Protein AF-A0A968IKI2-F1 (afdb_monomer_lite)

Secondary structure (DSSP, 8-state):
-------SSHHHHHHT-PPPPP-GGG--TTS-HHHHHHHHHHHHTT--HHHHHHHHHHHTT--TTSTTHHHHHHHHHHHHHHHHHHHHHHHHTT-HHHHHHHHTTS-TTSTTHHHHHHHHHHHHHHHHHHHHHHHHHHHHHHHT-HHHHHHHHHHHHT-S-THHHHHHHHHHHHHHHHHHHHHS-----TTTTSS-----

Structure (mmCIF, N/CA/C/O backbone):
data_AF-A0A968IKI2-F1
#
_entry.id   AF-A0A968IKI2-F1
#
loop_
_atom_site.group_PDB
_atom_site.id
_atom_site.type_symbol
_atom_site.label_atom_id
_atom_site.label_alt_id
_atom_site.label_comp_id
_atom_site.label_asym_id
_atom_site.label_entity_id
_atom_site.label_seq_id
_atom_site.pdbx_PDB_ins_code
_atom_site.Cartn_x
_atom_site.Cartn_y
_atom_site.Cartn_z
_atom_site.occupancy
_atom_site.B_iso_or_equiv
_atom_site.auth_seq_id
_atom_site.auth_comp_id
_atom_site.auth_asym_id
_atom_site.auth_atom_id
_atom_site.pdbx_PDB_model_num
ATOM 1 N N . MET A 1 1 ? 36.225 15.718 -71.820 1.00 46.91 1 MET A N 1
ATOM 2 C CA . MET A 1 1 ? 36.381 15.119 -70.478 1.00 46.91 1 MET A CA 1
ATOM 3 C C . MET A 1 1 ? 35.570 15.940 -69.490 1.00 46.91 1 MET A C 1
ATOM 5 O O . MET A 1 1 ? 35.845 17.124 -69.396 1.00 46.91 1 MET A O 1
ATOM 9 N N . ALA A 1 2 ? 34.579 15.334 -68.830 1.00 45.28 2 ALA A N 1
ATOM 10 C CA . ALA A 1 2 ? 34.088 15.663 -67.481 1.00 45.28 2 ALA A CA 1
ATOM 11 C C . ALA A 1 2 ? 32.843 14.795 -67.218 1.00 45.28 2 ALA A C 1
ATOM 13 O O . ALA A 1 2 ? 31.726 15.162 -67.573 1.00 45.28 2 ALA A O 1
ATOM 14 N N . GLY A 1 3 ? 33.059 13.587 -66.690 1.00 49.94 3 GLY A N 1
ATOM 15 C CA . GLY A 1 3 ? 31.987 12.693 -66.257 1.00 49.94 3 GLY A CA 1
ATOM 16 C C . GLY A 1 3 ? 31.432 13.161 -64.915 1.00 49.94 3 GLY A C 1
ATOM 17 O O . GLY A 1 3 ? 32.187 13.330 -63.961 1.00 49.94 3 GLY A O 1
ATOM 18 N N . ILE A 1 4 ? 30.123 13.385 -64.848 1.00 60.50 4 ILE A N 1
ATOM 19 C CA . ILE A 1 4 ? 29.427 13.746 -63.613 1.00 60.50 4 ILE A CA 1
ATOM 20 C C . ILE A 1 4 ? 29.053 12.444 -62.898 1.00 60.50 4 ILE A C 1
ATOM 22 O O . ILE A 1 4 ? 28.288 11.632 -63.416 1.00 60.50 4 ILE A O 1
ATOM 26 N N . GLY A 1 5 ? 29.634 12.232 -61.717 1.00 53.69 5 GLY A N 1
ATOM 27 C CA . GLY A 1 5 ? 29.360 11.085 -60.854 1.00 53.69 5 GLY A CA 1
ATOM 28 C C . GLY A 1 5 ? 27.980 11.189 -60.202 1.00 53.69 5 GLY A C 1
ATOM 29 O O . GLY A 1 5 ? 27.749 12.046 -59.356 1.00 53.69 5 GLY A O 1
ATOM 30 N N . ALA A 1 6 ? 27.066 10.296 -60.577 1.00 58.34 6 ALA A N 1
ATOM 31 C CA . ALA A 1 6 ? 25.701 10.223 -60.055 1.00 58.34 6 ALA A CA 1
ATOM 32 C C . ALA A 1 6 ? 25.563 9.236 -58.873 1.00 58.34 6 ALA A C 1
ATOM 34 O O . ALA A 1 6 ? 24.671 8.393 -58.864 1.00 58.34 6 ALA A O 1
ATOM 35 N N . THR A 1 7 ? 26.439 9.306 -57.865 1.00 60.12 7 THR A N 1
ATOM 36 C CA . THR A 1 7 ? 26.420 8.380 -56.706 1.00 60.12 7 THR A CA 1
ATOM 37 C C . THR A 1 7 ? 25.701 8.924 -55.460 1.00 60.12 7 THR A C 1
ATOM 39 O O . THR A 1 7 ? 25.711 8.275 -54.419 1.00 60.12 7 THR A O 1
ATOM 42 N N . GLY A 1 8 ? 25.030 10.081 -55.537 1.00 56.44 8 GLY A N 1
ATOM 43 C CA . GLY A 1 8 ? 24.407 10.733 -54.370 1.00 56.44 8 GLY A CA 1
ATOM 44 C C . GLY A 1 8 ? 22.940 10.379 -54.066 1.00 56.44 8 GLY A C 1
ATOM 45 O O . GLY A 1 8 ? 22.479 10.609 -52.951 1.00 56.44 8 GLY A O 1
ATOM 46 N N . PHE A 1 9 ? 22.180 9.820 -55.014 1.00 59.47 9 PHE A N 1
ATOM 47 C CA . PHE A 1 9 ? 20.715 9.699 -54.874 1.00 59.47 9 PHE A CA 1
ATOM 48 C C . PHE A 1 9 ? 20.229 8.467 -54.089 1.00 59.47 9 PHE A C 1
ATOM 50 O O . PHE A 1 9 ? 19.083 8.440 -53.644 1.00 59.47 9 PHE A O 1
ATOM 57 N N . GLY A 1 10 ? 21.080 7.460 -53.865 1.00 59.22 10 GLY A N 1
ATOM 58 C CA . GLY A 1 10 ? 20.682 6.226 -53.170 1.00 59.22 10 GLY A CA 1
ATOM 59 C C . GLY A 1 10 ? 20.445 6.392 -51.661 1.00 59.22 10 GLY A C 1
ATOM 60 O O . GLY A 1 10 ? 19.582 5.721 -51.099 1.00 59.22 10 GLY A O 1
ATOM 61 N N . ALA A 1 11 ? 21.166 7.309 -51.003 1.00 60.75 11 ALA A N 1
ATOM 62 C CA . ALA A 1 11 ? 21.103 7.486 -49.548 1.00 60.75 11 ALA A CA 1
ATOM 63 C C . ALA A 1 11 ? 19.804 8.169 -49.073 1.00 60.75 11 ALA A C 1
ATOM 65 O O . ALA A 1 11 ? 19.260 7.817 -48.027 1.00 60.75 11 ALA A O 1
ATOM 66 N N . PHE A 1 12 ? 19.255 9.097 -49.862 1.00 61.50 12 PHE A N 1
ATOM 67 C CA . PHE A 1 12 ? 18.035 9.835 -49.507 1.00 61.50 12 PHE A CA 1
ATOM 68 C C . PHE A 1 12 ? 16.768 8.962 -49.507 1.00 61.50 12 PHE A C 1
ATOM 70 O O . PHE A 1 12 ? 15.847 9.215 -48.733 1.00 61.50 12 PHE A O 1
ATOM 77 N N . VAL A 1 13 ? 16.725 7.900 -50.319 1.00 62.91 13 VAL A N 1
ATOM 78 C CA . VAL A 1 13 ? 15.584 6.963 -50.385 1.00 62.91 13 VAL A CA 1
ATOM 79 C C . VAL A 1 13 ? 15.532 6.025 -49.170 1.00 62.91 13 VAL A C 1
ATOM 81 O O . VAL A 1 13 ? 14.473 5.503 -48.833 1.00 62.91 13 VAL A O 1
ATOM 84 N N . TRP A 1 14 ? 16.654 5.824 -48.475 1.00 59.50 14 TRP A N 1
ATOM 85 C CA . TRP A 1 14 ? 16.701 5.004 -47.261 1.00 59.50 14 TRP A CA 1
ATOM 86 C C . TRP A 1 14 ? 16.206 5.761 -46.017 1.00 59.50 14 TRP A C 1
ATOM 88 O O . TRP A 1 14 ? 15.537 5.168 -45.176 1.00 59.50 14 TRP A O 1
ATOM 98 N N . LEU A 1 15 ? 16.443 7.077 -45.928 1.00 64.50 15 LEU A N 1
ATOM 99 C CA . LEU A 1 15 ? 15.974 7.918 -44.812 1.00 64.50 15 LEU A CA 1
ATOM 100 C C . LEU A 1 15 ? 14.454 8.151 -44.794 1.00 64.50 15 LEU A C 1
ATOM 102 O O . LEU A 1 15 ? 13.900 8.443 -43.737 1.00 64.50 15 LEU A O 1
ATOM 106 N N . SER A 1 16 ? 13.763 8.012 -45.930 1.00 66.62 16 SER A N 1
ATOM 107 C CA . SER A 1 16 ? 12.301 8.161 -45.993 1.00 66.62 16 SER A CA 1
ATOM 108 C C . SER A 1 16 ? 11.538 6.934 -45.484 1.00 66.62 16 SER A C 1
ATOM 110 O O . SER A 1 16 ? 10.347 7.030 -45.189 1.00 66.62 16 SER A O 1
ATOM 112 N N . LYS A 1 17 ? 12.213 5.788 -45.324 1.00 65.00 17 LYS A N 1
ATOM 113 C CA . LYS A 1 17 ? 11.662 4.587 -44.685 1.00 65.00 17 LYS A CA 1
ATOM 114 C C . LYS A 1 17 ? 12.025 4.569 -43.202 1.00 65.00 17 LYS A C 1
ATOM 116 O O . LYS A 1 17 ? 12.752 3.694 -42.739 1.00 65.00 17 LYS A O 1
ATOM 121 N N . ALA A 1 18 ? 11.520 5.551 -42.458 1.00 63.09 18 ALA A N 1
ATOM 122 C CA . ALA A 1 18 ? 11.572 5.505 -41.003 1.00 63.09 18 ALA A CA 1
ATOM 123 C C . ALA A 1 18 ? 10.880 4.213 -40.512 1.00 63.09 18 ALA A C 1
ATOM 125 O O . ALA A 1 18 ? 9.808 3.873 -41.030 1.00 63.09 18 ALA A O 1
ATOM 126 N N . PRO A 1 19 ? 11.462 3.480 -39.544 1.00 65.69 19 PRO A N 1
ATOM 127 C CA . PRO A 1 19 ? 10.790 2.341 -38.938 1.00 65.69 19 PRO A CA 1
ATOM 128 C C . PRO A 1 19 ? 9.420 2.780 -38.396 1.00 65.69 19 PRO A C 1
ATOM 130 O O . PRO A 1 19 ? 9.305 3.896 -37.878 1.00 65.69 19 PRO A O 1
ATOM 133 N N . PRO A 1 20 ? 8.374 1.944 -38.511 1.00 72.12 20 PRO A N 1
ATOM 134 C CA . PRO A 1 20 ? 7.072 2.277 -37.948 1.00 72.12 20 PRO A CA 1
ATOM 135 C C . PRO A 1 20 ? 7.197 2.510 -36.436 1.00 72.12 20 PRO A C 1
ATOM 137 O O . PRO A 1 20 ? 7.982 1.845 -35.760 1.00 72.12 20 PRO A O 1
ATOM 140 N N . ALA A 1 21 ? 6.423 3.457 -35.900 1.00 78.12 21 ALA A N 1
ATOM 141 C CA . ALA A 1 21 ? 6.390 3.708 -34.462 1.00 78.12 21 ALA A CA 1
ATOM 142 C C . ALA A 1 21 ? 5.961 2.443 -33.696 1.00 78.12 21 ALA A C 1
ATOM 144 O O . ALA A 1 21 ? 5.090 1.697 -34.150 1.00 78.12 21 ALA A O 1
ATOM 145 N N . VAL A 1 22 ? 6.560 2.219 -32.525 1.00 84.62 22 VAL A N 1
ATOM 146 C CA . VAL A 1 22 ? 6.273 1.052 -31.679 1.00 84.62 22 VAL A CA 1
ATOM 147 C C . VAL A 1 22 ? 4.821 1.105 -31.188 1.00 84.62 22 VAL A C 1
ATOM 149 O O . VAL A 1 22 ? 4.411 2.063 -30.531 1.00 84.62 22 VAL A O 1
ATOM 152 N N . ASP A 1 23 ? 4.040 0.061 -31.475 1.00 88.25 23 ASP A N 1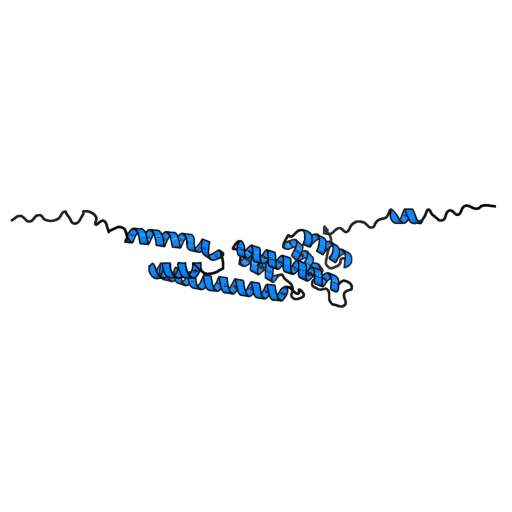
ATOM 153 C CA . ASP A 1 23 ? 2.657 -0.069 -31.001 1.00 88.25 23 ASP A CA 1
ATOM 154 C C . ASP A 1 23 ? 2.617 -0.708 -29.606 1.00 88.25 23 ASP A C 1
ATOM 156 O O . ASP A 1 23 ? 2.514 -1.929 -29.445 1.00 88.25 23 ASP A O 1
ATOM 160 N N . CYS A 1 24 ? 2.654 0.136 -28.574 1.00 89.00 24 CYS A N 1
ATOM 161 C CA . CYS A 1 24 ? 2.628 -0.315 -27.184 1.00 89.00 24 CYS A CA 1
ATOM 162 C C . CYS A 1 24 ? 1.338 -1.038 -26.773 1.00 89.00 24 CYS A C 1
ATOM 164 O O . CYS A 1 24 ? 1.310 -1.649 -25.707 1.00 89.00 24 CYS A O 1
ATOM 166 N N . LYS A 1 25 ? 0.283 -1.043 -27.600 1.00 88.19 25 LYS A N 1
ATOM 167 C CA . LYS A 1 25 ? -0.924 -1.839 -27.321 1.00 88.19 25 LYS A CA 1
ATOM 168 C C . LYS A 1 25 ? -0.698 -3.337 -27.530 1.00 88.19 25 LYS A C 1
ATOM 170 O O . LYS A 1 25 ? -1.471 -4.136 -27.012 1.00 88.19 25 LYS A O 1
ATOM 175 N N . LYS A 1 26 ? 0.340 -3.717 -28.282 1.00 88.00 26 LYS A N 1
ATOM 176 C CA . 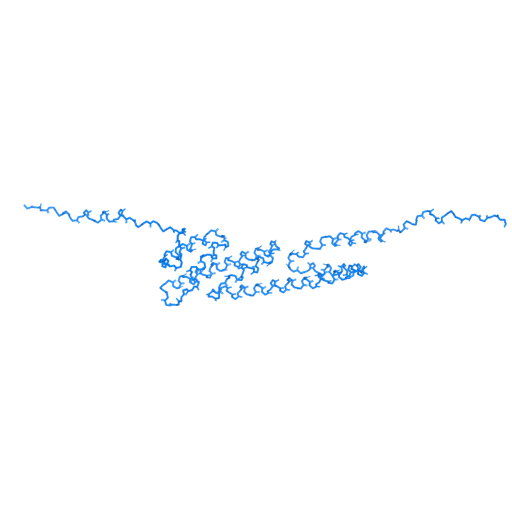LYS A 1 26 ? 0.665 -5.114 -28.617 1.00 88.00 26 LYS A CA 1
ATOM 177 C C . LYS A 1 26 ? 1.867 -5.657 -27.845 1.00 88.00 26 LYS A C 1
ATOM 179 O O . LYS A 1 26 ? 2.288 -6.784 -28.097 1.00 88.00 26 LYS A O 1
ATOM 184 N N . ILE A 1 27 ? 2.428 -4.870 -26.923 1.00 88.88 27 ILE A N 1
ATOM 185 C CA . ILE A 1 27 ? 3.634 -5.260 -26.196 1.00 88.88 27 ILE A CA 1
ATOM 186 C C . ILE A 1 27 ? 3.370 -6.468 -25.292 1.00 88.88 27 ILE A C 1
ATOM 188 O O . ILE A 1 27 ? 2.345 -6.562 -24.614 1.00 88.88 27 ILE A O 1
ATOM 192 N N . SER A 1 28 ? 4.320 -7.399 -25.269 1.00 86.69 28 SER A N 1
ATOM 193 C CA . SER A 1 28 ? 4.285 -8.574 -24.402 1.00 86.69 28 SER A CA 1
ATOM 194 C C . SER A 1 28 ? 5.682 -8.907 -23.872 1.00 86.69 28 SER A C 1
ATOM 196 O O . SER A 1 28 ? 6.662 -8.237 -24.191 1.00 86.69 28 SER A O 1
ATOM 198 N N . LEU A 1 29 ? 5.788 -9.967 -23.065 1.00 81.50 29 LEU A N 1
ATOM 199 C CA . LEU A 1 29 ? 7.077 -10.464 -22.564 1.00 81.50 29 LEU A CA 1
ATOM 200 C C . LEU A 1 29 ? 7.987 -11.030 -23.670 1.00 81.50 29 LEU A C 1
ATOM 202 O O . LEU A 1 29 ? 9.178 -11.181 -23.431 1.00 81.50 29 LEU A O 1
ATOM 206 N N . TRP A 1 30 ? 7.436 -11.323 -24.851 1.00 82.56 30 TRP A N 1
ATOM 207 C CA . TRP A 1 30 ? 8.156 -11.882 -26.003 1.00 82.56 30 TRP A CA 1
ATOM 208 C C . TRP A 1 30 ? 8.564 -10.825 -27.037 1.00 82.56 30 TRP A C 1
ATOM 210 O O . TRP A 1 30 ? 9.152 -11.159 -28.062 1.00 82.56 30 TRP A O 1
ATOM 220 N N . SER A 1 31 ? 8.212 -9.559 -26.800 1.00 89.31 31 SER A N 1
ATOM 221 C CA . SER A 1 31 ? 8.625 -8.438 -27.645 1.00 89.31 31 SER A CA 1
ATOM 222 C C . SER A 1 31 ? 10.116 -8.138 -27.468 1.00 89.31 31 SER A C 1
ATOM 224 O O . SER A 1 31 ? 10.718 -8.536 -26.470 1.00 89.31 31 SER A O 1
ATOM 226 N N . LEU A 1 32 ? 10.704 -7.399 -28.413 1.00 91.25 32 LEU A N 1
ATOM 227 C CA . LEU A 1 32 ? 12.097 -6.960 -28.315 1.00 91.25 32 LEU A CA 1
ATOM 228 C C . LEU A 1 32 ? 12.317 -6.150 -27.030 1.00 91.25 32 LEU A C 1
ATOM 230 O O . LEU A 1 32 ? 11.475 -5.337 -26.645 1.00 91.25 32 LEU A O 1
ATOM 234 N N . ASP A 1 33 ? 13.460 -6.338 -26.371 1.00 93.12 33 ASP A N 1
ATOM 235 C CA . ASP A 1 33 ? 13.704 -5.727 -25.058 1.00 93.12 33 ASP A CA 1
ATOM 236 C C . ASP A 1 33 ? 13.719 -4.194 -25.101 1.00 93.12 33 ASP A C 1
ATOM 238 O O . ASP A 1 33 ? 13.231 -3.542 -24.176 1.00 93.12 33 ASP A O 1
ATOM 242 N N . SER A 1 34 ? 14.192 -3.605 -26.202 1.00 91.75 34 SER A N 1
ATOM 243 C CA . SER A 1 34 ? 14.124 -2.158 -26.436 1.00 91.75 34 SER A CA 1
ATOM 244 C C . SER A 1 34 ? 12.681 -1.647 -26.524 1.00 91.75 34 SER A C 1
ATOM 246 O O . SER A 1 34 ? 12.355 -0.626 -25.919 1.00 91.75 34 SER A O 1
ATOM 248 N N . GLU A 1 35 ? 11.796 -2.372 -27.214 1.00 92.44 35 GLU A N 1
ATOM 249 C CA . GLU A 1 35 ? 10.367 -2.046 -27.307 1.00 92.44 35 GLU A CA 1
ATOM 250 C C . GLU A 1 35 ? 9.674 -2.206 -25.953 1.00 92.44 35 GLU A C 1
ATOM 252 O O . GLU A 1 35 ? 8.881 -1.351 -25.556 1.00 92.44 35 GLU A O 1
ATOM 257 N N . ARG A 1 36 ? 10.006 -3.272 -25.211 1.00 93.75 36 ARG A N 1
ATOM 258 C CA . ARG A 1 36 ? 9.486 -3.513 -23.857 1.00 93.75 36 ARG A CA 1
ATOM 259 C C . ARG A 1 36 ? 9.841 -2.362 -22.931 1.00 93.75 36 ARG A C 1
ATOM 261 O O . ARG A 1 36 ? 8.954 -1.857 -22.247 1.00 93.75 36 ARG A O 1
ATOM 268 N N . LEU A 1 37 ? 11.102 -1.930 -22.927 1.00 95.00 37 LEU A N 1
ATOM 269 C CA . LEU A 1 37 ? 11.547 -0.823 -22.084 1.00 95.00 37 LEU A CA 1
ATOM 270 C C . LEU A 1 37 ? 10.876 0.491 -22.472 1.00 95.00 37 LEU A C 1
ATOM 272 O O . LEU A 1 37 ? 10.382 1.205 -21.601 1.00 95.00 37 LEU A O 1
ATOM 276 N N . TYR A 1 38 ? 10.822 0.782 -23.774 1.00 94.06 38 TYR A N 1
ATOM 277 C CA . TYR A 1 38 ? 10.174 1.977 -24.301 1.00 94.06 38 TYR A CA 1
ATOM 278 C C . TYR A 1 38 ? 8.697 2.032 -23.891 1.00 94.06 38 TYR A C 1
ATOM 280 O O . TYR A 1 38 ? 8.244 3.015 -23.307 1.00 94.06 38 TYR A O 1
ATOM 288 N N . CYS A 1 39 ? 7.944 0.955 -24.114 1.00 93.69 39 CYS A N 1
ATOM 289 C CA . CYS A 1 39 ? 6.529 0.908 -23.762 1.00 93.69 39 CYS A CA 1
ATOM 290 C C . CYS A 1 39 ? 6.288 0.886 -22.250 1.00 93.69 39 CYS A C 1
ATOM 292 O O . CYS A 1 39 ? 5.324 1.493 -21.785 1.00 93.69 39 CYS A O 1
ATOM 294 N N . ALA A 1 40 ? 7.167 0.249 -21.472 1.00 95.50 40 ALA A N 1
ATOM 295 C CA . ALA A 1 40 ? 7.126 0.318 -20.015 1.00 95.50 40 ALA A CA 1
ATOM 296 C C . ALA A 1 40 ? 7.281 1.770 -19.530 1.00 95.50 40 ALA A C 1
ATOM 298 O O . ALA A 1 40 ? 6.469 2.244 -18.738 1.00 95.50 40 ALA A O 1
ATOM 299 N N . GLN A 1 41 ? 8.254 2.512 -20.068 1.00 95.88 41 GLN A N 1
ATOM 300 C CA . GLN A 1 41 ? 8.431 3.933 -19.762 1.00 95.88 41 GLN A CA 1
ATOM 301 C C . GLN A 1 41 ? 7.190 4.757 -20.114 1.00 95.88 41 GLN A C 1
ATOM 303 O O . GLN A 1 41 ? 6.725 5.530 -19.278 1.00 95.88 41 GLN A O 1
ATOM 308 N N . GLN A 1 42 ? 6.626 4.568 -21.309 1.00 94.50 42 GLN A N 1
ATOM 309 C CA . GLN A 1 42 ? 5.415 5.278 -21.733 1.00 94.50 42 GLN A CA 1
ATOM 310 C C . GLN A 1 42 ? 4.213 4.969 -20.826 1.00 94.50 42 GLN A C 1
ATOM 312 O O . GLN A 1 42 ? 3.481 5.873 -20.427 1.00 94.50 42 GLN A O 1
ATOM 317 N N . GLY A 1 43 ? 4.027 3.703 -20.440 1.00 93.38 43 GLY A N 1
ATOM 318 C CA . GLY A 1 43 ? 2.964 3.302 -19.518 1.00 93.38 43 GLY A CA 1
ATOM 319 C C . GLY A 1 43 ? 3.120 3.940 -18.135 1.00 93.38 43 GLY A C 1
ATOM 320 O O . GLY A 1 43 ? 2.168 4.513 -17.596 1.00 93.38 43 GLY A O 1
ATOM 321 N N . ALA A 1 44 ? 4.332 3.906 -17.578 1.00 96.19 44 ALA A N 1
ATOM 322 C CA . ALA A 1 44 ? 4.614 4.464 -16.259 1.00 96.19 44 ALA A CA 1
ATOM 323 C C . ALA A 1 44 ? 4.406 5.989 -16.186 1.00 96.19 44 ALA A C 1
ATOM 325 O O . ALA A 1 44 ? 3.963 6.492 -15.153 1.00 96.19 44 ALA A O 1
ATOM 326 N N . GLN A 1 45 ? 4.635 6.718 -17.286 1.00 94.38 45 GLN A N 1
ATOM 327 C CA . GLN A 1 45 ? 4.400 8.169 -17.366 1.00 94.38 45 GLN A CA 1
ATOM 328 C C . GLN A 1 45 ? 2.934 8.572 -17.149 1.00 94.38 45 GLN A C 1
ATOM 330 O O . GLN A 1 45 ? 2.661 9.718 -16.802 1.00 94.38 45 GLN A O 1
ATOM 335 N N . SER A 1 46 ? 1.981 7.648 -17.303 1.00 91.88 46 SER A N 1
ATOM 336 C CA . SER A 1 46 ? 0.562 7.943 -17.065 1.00 91.88 46 SER A CA 1
ATOM 337 C C . SER A 1 46 ? 0.225 8.256 -15.601 1.00 91.88 46 SER A C 1
ATOM 339 O O . SER A 1 46 ? -0.866 8.756 -15.328 1.00 91.88 46 SER A O 1
ATOM 341 N N . GLY A 1 47 ? 1.103 7.901 -14.652 1.00 91.69 47 GLY A N 1
ATOM 342 C CA . GLY A 1 47 ? 0.858 8.039 -13.213 1.00 91.69 47 GLY A CA 1
ATOM 343 C C . GLY A 1 47 ? -0.195 7.071 -12.655 1.00 91.69 47 GLY A C 1
ATOM 344 O O . GLY A 1 47 ? -0.443 7.053 -11.450 1.00 91.69 47 GLY A O 1
ATOM 345 N N . LYS A 1 48 ? -0.825 6.252 -13.507 1.00 95.38 48 LYS A N 1
ATOM 346 C CA . LYS A 1 48 ? -1.870 5.317 -13.090 1.00 95.38 48 LYS A CA 1
ATOM 347 C C . LYS A 1 48 ? -1.247 4.055 -12.484 1.00 95.38 48 LYS A C 1
ATOM 349 O O . LYS A 1 48 ? -0.362 3.466 -13.112 1.00 95.38 48 LYS A O 1
ATOM 354 N N . PRO A 1 49 ? -1.713 3.589 -11.307 1.00 96.62 49 PRO A N 1
ATOM 355 C CA . PRO A 1 49 ? -1.096 2.453 -10.628 1.00 96.62 49 PRO A CA 1
ATOM 356 C C . PRO A 1 49 ? -1.029 1.183 -11.489 1.00 96.62 49 PRO A C 1
ATOM 358 O O . PRO A 1 49 ? -0.013 0.499 -11.493 1.00 96.62 49 PRO A O 1
ATOM 361 N N . ASP A 1 50 ? -2.083 0.875 -12.244 1.00 96.69 50 ASP A N 1
ATOM 362 C CA . ASP A 1 50 ? -2.157 -0.292 -13.132 1.00 96.69 50 ASP A CA 1
ATOM 363 C C . ASP A 1 50 ? -1.118 -0.239 -14.261 1.00 96.69 50 ASP A C 1
ATOM 365 O O . ASP A 1 50 ? -0.478 -1.248 -14.557 1.00 96.69 50 ASP A O 1
ATOM 369 N N . GLN A 1 51 ? -0.893 0.939 -14.844 1.00 96.88 51 GLN A N 1
ATOM 370 C CA . GLN A 1 51 ? 0.073 1.127 -15.927 1.00 96.88 51 GLN A CA 1
ATOM 371 C C . GLN A 1 51 ? 1.516 1.083 -15.420 1.00 96.88 51 GLN A C 1
ATOM 373 O O . GLN A 1 51 ? 2.376 0.470 -16.050 1.00 96.88 51 GLN A O 1
ATOM 378 N N . ILE A 1 52 ? 1.782 1.669 -14.249 1.00 98.00 52 ILE A N 1
ATOM 379 C CA . ILE A 1 52 ? 3.098 1.588 -13.603 1.00 98.00 52 ILE A CA 1
ATOM 380 C C . ILE A 1 52 ? 3.416 0.129 -13.232 1.00 98.00 52 ILE A C 1
ATOM 382 O O . ILE A 1 52 ? 4.526 -0.347 -13.460 1.00 98.00 52 ILE A O 1
ATOM 386 N N . LEU A 1 53 ? 2.441 -0.626 -12.718 1.00 97.69 53 LEU A N 1
ATOM 387 C CA . LEU A 1 53 ? 2.620 -2.051 -12.423 1.00 97.69 53 LEU A CA 1
ATOM 388 C C . LEU A 1 53 ? 2.841 -2.890 -13.687 1.00 97.69 53 LEU A C 1
ATOM 390 O O . LEU A 1 53 ? 3.663 -3.809 -13.675 1.00 97.69 53 LEU A O 1
ATOM 394 N N . ALA A 1 54 ? 2.151 -2.567 -14.784 1.00 95.75 54 ALA A N 1
ATOM 395 C CA . ALA A 1 54 ? 2.398 -3.192 -16.079 1.00 95.75 54 ALA A CA 1
ATOM 396 C C . ALA A 1 54 ? 3.831 -2.916 -16.570 1.00 95.75 54 ALA A C 1
ATOM 398 O O . ALA A 1 54 ? 4.510 -3.846 -17.006 1.00 95.75 54 ALA A O 1
ATOM 399 N N . ALA A 1 55 ? 4.321 -1.683 -16.418 1.00 96.06 55 ALA A N 1
ATOM 400 C CA . ALA A 1 55 ? 5.696 -1.305 -16.741 1.00 96.06 55 ALA A CA 1
ATOM 401 C C . ALA A 1 55 ? 6.724 -2.090 -15.911 1.00 96.06 55 ALA A C 1
ATOM 403 O O . ALA A 1 55 ? 7.637 -2.704 -16.464 1.00 96.06 55 ALA A O 1
ATOM 404 N N . ILE A 1 56 ? 6.525 -2.164 -14.590 1.00 96.94 56 ILE A N 1
ATOM 405 C CA . ILE A 1 56 ? 7.353 -2.968 -13.679 1.00 96.94 56 ILE A CA 1
ATOM 406 C C . ILE A 1 56 ? 7.395 -4.433 -14.130 1.00 96.94 56 ILE A C 1
ATOM 408 O O . ILE A 1 56 ? 8.467 -5.036 -14.192 1.00 96.94 56 ILE A O 1
ATOM 412 N N . LYS A 1 57 ? 6.243 -5.016 -14.485 1.00 95.75 57 LYS A N 1
ATOM 413 C CA . LYS A 1 57 ? 6.147 -6.417 -14.920 1.00 95.75 57 LYS A CA 1
ATOM 414 C C . LYS A 1 57 ? 6.995 -6.712 -16.160 1.00 95.75 57 LYS A C 1
ATOM 416 O O . LYS A 1 57 ? 7.484 -7.831 -16.284 1.00 95.75 57 LYS A O 1
ATOM 421 N N . LEU A 1 58 ? 7.180 -5.738 -17.052 1.00 94.75 58 LEU A N 1
ATOM 422 C CA . LEU A 1 58 ? 7.970 -5.916 -18.269 1.00 94.75 58 LEU A CA 1
ATOM 423 C C . LEU A 1 58 ? 9.476 -6.008 -18.004 1.00 94.75 58 LEU A C 1
ATOM 425 O O . LEU A 1 58 ? 10.162 -6.606 -18.826 1.00 94.75 58 LEU A O 1
ATOM 429 N N . VAL A 1 59 ? 9.982 -5.464 -16.892 1.00 94.31 59 VAL A N 1
ATOM 430 C CA . VAL A 1 59 ? 11.434 -5.330 -16.649 1.00 94.31 59 VAL A CA 1
ATOM 431 C C . VAL A 1 59 ? 11.932 -6.014 -15.372 1.00 94.31 59 VAL A C 1
ATOM 433 O O . VAL A 1 59 ? 13.129 -6.239 -15.231 1.00 94.31 59 VAL A O 1
ATOM 436 N N . LYS A 1 60 ? 11.040 -6.374 -14.436 1.00 94.88 60 LYS A N 1
ATOM 437 C CA . LYS A 1 60 ? 11.411 -6.858 -13.088 1.00 94.88 60 LYS A CA 1
ATOM 438 C C . LYS A 1 60 ? 12.274 -8.127 -13.053 1.00 94.88 60 LYS A C 1
ATOM 440 O O . LYS A 1 60 ? 12.879 -8.389 -12.014 1.00 94.88 60 LYS A O 1
ATOM 445 N N . ASP A 1 61 ? 12.264 -8.903 -14.136 1.00 94.31 61 ASP A N 1
ATOM 446 C CA . ASP A 1 61 ? 12.931 -10.205 -14.258 1.00 94.31 61 ASP A CA 1
ATOM 447 C C . ASP A 1 61 ? 14.248 -10.121 -15.058 1.00 94.31 61 ASP A C 1
ATOM 449 O O . ASP A 1 61 ? 14.883 -11.143 -15.303 1.00 94.31 61 ASP A O 1
ATOM 453 N N . TRP A 1 62 ? 14.675 -8.923 -15.478 1.00 94.62 62 TRP A N 1
ATOM 454 C CA . TRP A 1 62 ? 15.976 -8.734 -16.121 1.00 94.62 62 TRP A CA 1
ATOM 455 C C . TRP A 1 62 ? 17.103 -8.878 -15.095 1.00 94.62 62 TRP A C 1
ATOM 457 O O . TRP A 1 62 ? 17.104 -8.192 -14.072 1.00 94.62 62 TRP A O 1
ATOM 467 N N . THR A 1 63 ? 18.053 -9.771 -15.373 1.00 94.75 63 THR A N 1
ATOM 468 C CA . THR A 1 63 ? 19.230 -10.052 -14.536 1.00 94.75 63 THR A CA 1
ATOM 469 C C . THR A 1 63 ? 20.442 -9.239 -14.990 1.00 94.75 63 THR A C 1
ATOM 471 O O . THR A 1 63 ? 20.379 -8.555 -16.010 1.00 94.75 63 THR A O 1
ATOM 474 N N . ILE A 1 64 ? 21.549 -9.297 -14.242 1.00 95.25 64 ILE A N 1
ATOM 475 C CA . ILE A 1 64 ? 22.750 -8.485 -14.501 1.00 95.25 64 ILE A CA 1
ATOM 476 C C . ILE A 1 64 ? 23.385 -8.741 -15.878 1.00 95.25 64 ILE A C 1
ATOM 478 O O . ILE A 1 64 ? 24.051 -7.865 -16.419 1.00 95.25 64 ILE A O 1
ATOM 482 N N . GLU A 1 65 ? 23.133 -9.905 -16.474 1.00 96.06 65 GLU A N 1
ATOM 483 C CA . GLU A 1 65 ? 23.580 -10.281 -17.817 1.00 96.06 65 GLU A CA 1
ATOM 484 C C . GLU A 1 65 ? 22.773 -9.588 -18.929 1.00 96.06 65 GLU A C 1
ATOM 486 O O . GLU A 1 65 ? 23.197 -9.566 -20.085 1.00 96.06 65 GLU A O 1
ATOM 491 N N . HIS A 1 66 ? 21.604 -9.025 -18.607 1.00 95.00 66 HIS A N 1
ATOM 492 C CA . HIS A 1 66 ? 20.743 -8.374 -19.585 1.00 95.00 66 HIS A CA 1
ATOM 493 C C . HIS A 1 66 ? 21.345 -7.025 -20.032 1.00 95.00 66 HIS A C 1
ATOM 495 O O . HIS A 1 66 ? 21.628 -6.179 -19.178 1.00 95.00 66 HIS A O 1
ATOM 501 N N . PRO A 1 67 ? 21.459 -6.733 -21.345 1.00 95.62 67 PRO A N 1
ATOM 502 C CA . PRO A 1 67 ? 22.117 -5.513 -21.836 1.00 95.62 67 PRO A CA 1
ATOM 503 C C . PRO A 1 67 ? 21.525 -4.203 -21.295 1.00 95.62 67 PRO A C 1
ATOM 505 O O . PRO A 1 67 ? 22.228 -3.211 -21.132 1.00 95.62 67 PRO A O 1
ATOM 508 N N . LEU A 1 68 ? 20.222 -4.201 -20.999 1.00 95.94 68 LEU A N 1
ATOM 509 C CA . LEU A 1 68 ? 19.492 -3.045 -20.465 1.00 95.94 68 LEU A CA 1
ATOM 510 C C . LEU A 1 68 ? 19.297 -3.088 -18.937 1.00 95.94 68 LEU A C 1
ATOM 512 O O . LEU A 1 68 ? 18.519 -2.299 -18.403 1.00 95.94 68 LEU A O 1
ATOM 516 N N . TYR A 1 69 ? 19.966 -3.999 -18.219 1.00 95.56 69 TYR A N 1
ATOM 517 C CA . TYR A 1 69 ? 19.764 -4.204 -16.780 1.00 95.56 69 TYR A CA 1
ATOM 518 C C . TYR A 1 69 ? 19.948 -2.924 -15.964 1.00 95.56 69 TYR A C 1
ATOM 520 O O . TYR A 1 69 ? 19.057 -2.547 -15.207 1.00 95.56 69 TYR A O 1
ATOM 528 N N . ALA A 1 70 ? 21.073 -2.227 -16.144 1.00 95.75 70 ALA A N 1
ATOM 529 C CA . ALA A 1 70 ? 21.383 -1.026 -15.369 1.00 95.75 70 ALA A CA 1
ATOM 530 C C . ALA A 1 70 ? 20.298 0.052 -15.528 1.00 95.75 70 ALA A C 1
ATOM 532 O O . ALA A 1 70 ? 19.836 0.624 -14.543 1.00 95.75 70 ALA A O 1
ATOM 533 N N . GLN A 1 71 ? 19.832 0.275 -16.761 1.00 96.31 71 GLN A N 1
ATOM 534 C CA . GLN A 1 71 ? 18.755 1.221 -17.043 1.00 96.31 71 GLN A CA 1
ATOM 535 C C . GLN A 1 71 ? 17.424 0.762 -16.434 1.00 96.31 71 GLN A C 1
ATOM 537 O O . GLN A 1 71 ? 16.709 1.558 -15.827 1.00 96.31 71 GLN A O 1
ATOM 542 N N . ALA A 1 72 ? 17.098 -0.524 -16.562 1.00 95.75 72 ALA A N 1
ATOM 543 C CA . ALA A 1 72 ? 15.882 -1.086 -15.996 1.00 95.75 72 ALA A CA 1
ATOM 544 C C . ALA A 1 72 ? 15.853 -1.034 -14.470 1.00 95.75 72 ALA A C 1
ATOM 546 O 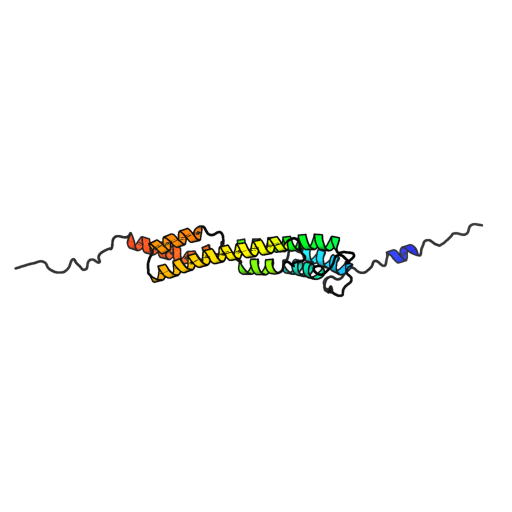O . ALA A 1 72 ? 14.786 -0.800 -13.919 1.00 95.75 72 ALA A O 1
ATOM 547 N N . GLN A 1 73 ? 16.983 -1.202 -13.781 1.00 95.88 73 GLN A N 1
ATOM 548 C CA . GLN A 1 73 ? 17.037 -1.118 -12.320 1.00 95.88 73 GLN A CA 1
ATOM 549 C C . GLN A 1 73 ? 16.727 0.290 -11.803 1.00 95.88 73 GLN A C 1
ATOM 551 O O . GLN A 1 73 ? 15.963 0.428 -10.847 1.00 95.88 73 GLN A O 1
ATOM 556 N N . VAL A 1 74 ? 17.244 1.332 -12.465 1.00 96.44 74 VAL A N 1
ATOM 557 C CA . VAL A 1 74 ? 16.905 2.729 -12.136 1.00 96.44 74 VAL A CA 1
ATOM 558 C C . VAL A 1 74 ? 15.402 2.962 -12.305 1.00 96.44 74 VAL A C 1
ATOM 560 O O . VAL A 1 74 ? 14.728 3.408 -11.380 1.00 96.44 74 VAL A O 1
ATOM 563 N N . LEU A 1 75 ? 14.846 2.563 -13.451 1.00 97.12 75 LEU A N 1
ATOM 564 C CA . LEU A 1 75 ? 13.416 2.715 -13.734 1.00 97.12 75 LEU A CA 1
ATOM 565 C C . LEU A 1 75 ? 12.541 1.894 -12.782 1.00 97.12 75 LEU A C 1
ATOM 567 O O . LEU A 1 75 ? 11.509 2.365 -12.313 1.00 97.12 75 LEU A O 1
ATOM 571 N N . LEU A 1 76 ? 12.959 0.669 -12.467 1.00 97.25 76 LEU A N 1
ATOM 572 C CA . LEU A 1 76 ? 12.267 -0.215 -11.541 1.00 97.25 76 LEU A CA 1
ATOM 573 C C . LEU A 1 76 ? 12.185 0.410 -10.150 1.00 97.25 76 LEU A C 1
ATOM 575 O O . LEU A 1 76 ? 11.128 0.329 -9.519 1.00 97.25 76 LEU A O 1
ATOM 579 N N . GLN A 1 77 ? 13.263 1.043 -9.682 1.00 96.50 77 GLN A N 1
ATOM 580 C CA . GLN A 1 77 ? 13.269 1.803 -8.437 1.00 96.50 77 GLN A CA 1
ATOM 581 C C . GLN A 1 77 ? 12.280 2.974 -8.502 1.00 96.50 77 GLN A C 1
ATOM 583 O O . GLN A 1 77 ? 11.416 3.078 -7.630 1.00 96.50 77 GLN A O 1
ATOM 588 N N . ASP A 1 78 ? 12.345 3.806 -9.542 1.00 97.25 78 ASP A N 1
ATOM 589 C CA . ASP A 1 78 ? 11.482 4.986 -9.678 1.00 97.25 78 ASP A CA 1
ATOM 590 C C . ASP A 1 78 ? 9.995 4.613 -9.717 1.00 97.25 78 ASP A C 1
ATOM 592 O O . ASP A 1 78 ? 9.173 5.156 -8.973 1.00 97.25 78 ASP A O 1
ATOM 596 N N . TRP A 1 79 ? 9.642 3.624 -10.536 1.00 98.38 79 TRP A N 1
ATOM 597 C CA . TRP A 1 79 ? 8.270 3.140 -10.673 1.00 98.38 79 TRP A CA 1
ATOM 598 C C . TRP A 1 79 ? 7.772 2.475 -9.394 1.00 98.38 79 TRP A C 1
ATOM 600 O O . TRP A 1 79 ? 6.633 2.693 -8.983 1.00 98.38 79 TRP A O 1
ATOM 610 N N . SER A 1 80 ? 8.620 1.699 -8.718 1.00 98.31 80 SER A N 1
ATOM 611 C CA . SER A 1 80 ? 8.257 1.091 -7.435 1.00 98.31 80 SER A CA 1
ATOM 612 C C . SER A 1 80 ? 8.033 2.137 -6.348 1.00 98.31 80 SER A C 1
ATOM 614 O O . SER A 1 80 ? 7.101 2.007 -5.554 1.00 98.31 80 SER A O 1
ATOM 616 N N . ASN A 1 81 ? 8.847 3.193 -6.324 1.00 98.12 81 ASN A N 1
ATOM 617 C CA . ASN A 1 81 ? 8.648 4.311 -5.414 1.00 98.12 81 ASN A CA 1
ATOM 618 C C . ASN A 1 81 ? 7.337 5.053 -5.722 1.00 98.12 81 ASN A C 1
ATOM 620 O O . ASN A 1 81 ? 6.583 5.358 -4.800 1.00 98.12 81 ASN A O 1
ATOM 624 N N . ALA A 1 82 ? 7.000 5.257 -6.999 1.00 98.25 82 ALA A N 1
ATOM 625 C CA . ALA A 1 82 ? 5.713 5.829 -7.397 1.00 98.25 82 ALA A CA 1
ATOM 626 C C . ALA A 1 82 ? 4.523 4.976 -6.910 1.00 98.25 82 ALA A C 1
ATOM 628 O O . ALA A 1 82 ? 3.569 5.513 -6.347 1.00 98.25 82 ALA A O 1
ATOM 629 N N . ILE A 1 83 ? 4.598 3.644 -7.030 1.00 98.62 83 ILE A N 1
ATOM 630 C CA . ILE A 1 83 ? 3.596 2.726 -6.457 1.00 98.62 83 ILE A CA 1
ATOM 631 C C . ILE A 1 83 ? 3.494 2.880 -4.938 1.00 98.62 83 ILE A C 1
ATOM 633 O O . ILE A 1 83 ? 2.388 2.883 -4.395 1.00 98.62 83 ILE A O 1
ATOM 637 N N . LEU A 1 84 ? 4.622 3.029 -4.240 1.00 98.56 84 LEU A N 1
ATOM 638 C CA . LEU A 1 84 ? 4.625 3.208 -2.791 1.00 98.56 84 LEU A CA 1
ATOM 639 C C . LEU A 1 84 ? 4.017 4.555 -2.367 1.00 98.56 84 LEU A C 1
ATOM 641 O O . LEU A 1 84 ? 3.310 4.611 -1.362 1.00 98.56 84 LEU A O 1
ATOM 645 N N . ILE A 1 85 ? 4.243 5.623 -3.135 1.00 98.31 85 ILE A N 1
ATOM 646 C CA . ILE A 1 85 ? 3.598 6.930 -2.936 1.00 98.31 85 ILE A CA 1
ATOM 647 C C . ILE A 1 85 ? 2.081 6.798 -3.110 1.00 98.31 85 ILE A C 1
ATOM 649 O O . ILE A 1 85 ? 1.334 7.126 -2.193 1.00 98.31 85 ILE A O 1
ATOM 653 N N . LEU A 1 86 ? 1.626 6.198 -4.212 1.00 98.31 86 LEU A N 1
ATOM 654 C CA . LEU A 1 86 ? 0.201 5.951 -4.457 1.00 98.31 86 LEU A CA 1
ATOM 655 C C . LEU A 1 86 ? -0.432 5.068 -3.368 1.00 98.31 86 LEU A C 1
ATOM 657 O O . LEU A 1 86 ? -1.599 5.235 -3.015 1.00 98.31 86 LEU A O 1
ATOM 661 N N . ALA A 1 87 ? 0.327 4.123 -2.809 1.00 98.38 87 ALA A N 1
ATOM 662 C CA . ALA A 1 87 ? -0.124 3.316 -1.681 1.00 98.38 87 ALA A CA 1
ATOM 663 C C . ALA A 1 87 ? -0.292 4.161 -0.407 1.00 98.38 87 ALA A C 1
ATOM 665 O O . ALA A 1 87 ? -1.294 4.010 0.290 1.00 98.38 87 ALA A O 1
ATOM 666 N N . ARG A 1 88 ? 0.632 5.087 -0.119 1.00 97.38 88 ARG A N 1
ATOM 667 C CA . ARG A 1 88 ? 0.502 6.037 1.001 1.00 97.38 88 ARG A CA 1
ATOM 668 C C . ARG A 1 88 ? -0.710 6.952 0.828 1.00 97.38 88 ARG A C 1
ATOM 670 O O . ARG A 1 88 ? -1.440 7.158 1.792 1.00 97.38 88 ARG A O 1
ATOM 677 N N . ASP A 1 89 ? -0.991 7.413 -0.386 1.00 97.12 89 ASP A N 1
ATOM 678 C CA . ASP A 1 89 ? -2.181 8.229 -0.663 1.00 97.12 89 ASP A CA 1
ATOM 679 C C . ASP A 1 89 ? -3.483 7.467 -0.387 1.00 97.12 89 ASP A C 1
ATOM 681 O O . ASP A 1 89 ? -4.462 8.032 0.095 1.00 97.12 89 ASP A O 1
ATOM 685 N N . ARG A 1 90 ? -3.512 6.151 -0.610 1.00 96.44 90 ARG A N 1
ATOM 686 C CA . ARG A 1 90 ? -4.676 5.342 -0.219 1.00 96.44 90 ARG A CA 1
ATOM 687 C C . ARG A 1 90 ? -4.870 5.286 1.293 1.00 96.44 90 ARG A C 1
ATOM 689 O O . ARG A 1 90 ? -6.010 5.304 1.750 1.00 96.44 90 ARG A O 1
ATOM 696 N N . VAL A 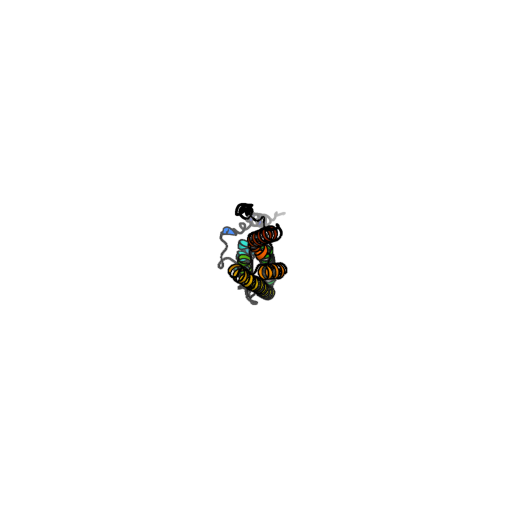1 91 ? -3.791 5.283 2.080 1.00 95.06 91 VAL A N 1
ATOM 697 C CA . VAL A 1 91 ? -3.886 5.372 3.549 1.00 95.06 91 VAL A CA 1
ATOM 698 C C . VAL A 1 91 ? -4.540 6.681 3.971 1.00 95.06 91 VAL A C 1
ATOM 700 O O . VAL A 1 91 ? -5.465 6.660 4.782 1.00 95.06 91 VAL A O 1
ATOM 703 N N . THR A 1 92 ? -4.128 7.812 3.389 1.00 93.19 92 THR A N 1
ATOM 704 C CA . THR A 1 92 ? -4.727 9.122 3.705 1.00 93.19 92 THR A CA 1
ATOM 705 C C . THR A 1 92 ? -6.205 9.179 3.304 1.00 93.19 92 THR A C 1
ATOM 707 O O . THR A 1 92 ? -7.020 9.777 4.006 1.00 93.19 92 THR A O 1
ATOM 710 N N . GLN A 1 93 ? -6.582 8.458 2.246 1.00 93.88 93 GLN A N 1
ATOM 711 C CA . GLN A 1 93 ? -7.966 8.275 1.800 1.00 93.88 93 GLN A CA 1
ATOM 712 C C . GLN A 1 93 ? -8.767 7.252 2.625 1.00 93.88 93 GLN A C 1
ATOM 714 O O . GLN A 1 93 ? -9.934 7.014 2.312 1.00 93.88 93 GLN A O 1
ATOM 719 N N . ARG A 1 94 ? -8.197 6.692 3.704 1.00 92.88 94 ARG A N 1
ATOM 720 C CA . ARG A 1 94 ? -8.801 5.658 4.575 1.00 92.88 94 ARG A CA 1
ATOM 721 C C . ARG A 1 94 ? -8.944 4.278 3.917 1.00 92.88 94 ARG A C 1
ATOM 723 O O . ARG A 1 94 ? -9.594 3.394 4.474 1.00 92.88 94 ARG A O 1
ATOM 730 N N . ASP A 1 95 ? -8.293 4.052 2.779 1.00 93.81 95 ASP A N 1
ATOM 731 C CA . ASP A 1 95 ? -8.220 2.767 2.078 1.00 93.81 95 ASP A CA 1
ATOM 732 C C . ASP A 1 95 ? -6.936 2.001 2.452 1.00 93.81 95 ASP A C 1
ATOM 734 O O . ASP A 1 95 ? -6.038 1.776 1.638 1.00 93.81 95 ASP A O 1
ATOM 738 N N . ILE A 1 96 ? -6.842 1.563 3.714 1.00 93.31 96 ILE A N 1
ATOM 739 C CA . ILE A 1 96 ? -5.699 0.766 4.202 1.00 93.31 96 ILE A CA 1
ATOM 740 C C . ILE A 1 96 ? -5.560 -0.550 3.424 1.00 93.31 96 ILE A C 1
ATOM 742 O O . ILE A 1 96 ? -4.454 -0.998 3.119 1.00 93.31 96 ILE A O 1
ATOM 746 N N . LYS A 1 97 ? -6.687 -1.179 3.066 1.00 93.62 97 LYS A N 1
ATOM 747 C CA . LYS A 1 97 ? -6.686 -2.447 2.325 1.00 93.62 97 LYS A CA 1
ATOM 748 C C . LYS A 1 97 ? -6.082 -2.267 0.935 1.00 93.62 97 LYS A C 1
ATOM 750 O O . LYS A 1 97 ? -5.222 -3.057 0.546 1.00 93.62 97 LYS A O 1
ATOM 755 N N . GLY A 1 98 ? -6.492 -1.231 0.208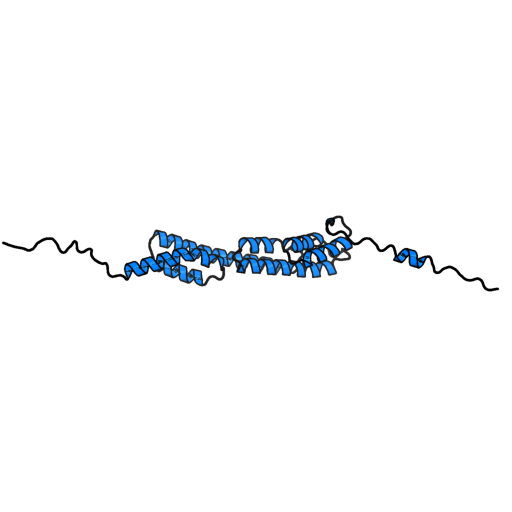 1.00 96.19 98 GLY A N 1
ATOM 756 C CA . GLY A 1 98 ? -5.935 -0.914 -1.098 1.00 96.19 98 GLY A CA 1
ATOM 757 C C . GLY A 1 98 ? -4.495 -0.420 -1.025 1.00 96.19 98 GLY A C 1
ATOM 758 O O . GLY A 1 98 ? -3.705 -0.804 -1.882 1.00 96.19 98 GLY A O 1
ATOM 759 N N . ALA A 1 99 ? -4.114 0.335 0.010 1.00 97.50 99 ALA A N 1
ATOM 760 C CA . ALA A 1 99 ? -2.721 0.712 0.256 1.00 97.50 99 ALA A CA 1
ATOM 761 C C . ALA A 1 99 ? -1.812 -0.520 0.375 1.00 97.50 99 ALA A C 1
ATOM 763 O O . ALA A 1 99 ? -0.834 -0.661 -0.361 1.00 97.50 99 ALA A O 1
ATOM 764 N N . ILE A 1 100 ? -2.184 -1.466 1.244 1.00 97.75 100 ILE A N 1
ATOM 765 C CA . ILE A 1 100 ? -1.450 -2.724 1.431 1.00 97.75 100 ILE A CA 1
ATOM 766 C C . ILE A 1 100 ? -1.443 -3.540 0.136 1.00 97.75 100 ILE A C 1
ATOM 768 O O . ILE A 1 100 ? -0.401 -4.064 -0.255 1.00 97.75 100 ILE A O 1
ATOM 772 N N . SER A 1 101 ? -2.590 -3.653 -0.540 1.00 98.12 101 SER A N 1
ATOM 773 C CA . SER A 1 101 ? -2.696 -4.386 -1.805 1.00 98.12 101 SER A CA 1
ATOM 774 C C . SER A 1 101 ? -1.793 -3.802 -2.888 1.00 98.12 101 SER A C 1
ATOM 776 O O . SER A 1 101 ? -1.265 -4.553 -3.703 1.00 98.12 101 SER A O 1
ATOM 778 N N . LEU A 1 102 ? -1.624 -2.482 -2.921 1.00 98.12 102 LEU A N 1
ATOM 779 C CA . LEU A 1 102 ? -0.795 -1.807 -3.906 1.00 98.12 102 LEU A CA 1
ATOM 780 C C . LEU A 1 102 ? 0.696 -1.967 -3.580 1.00 98.12 102 LEU A C 1
ATOM 782 O O . LEU A 1 102 ? 1.460 -2.428 -4.424 1.00 98.12 102 LEU A O 1
ATOM 786 N N . ALA A 1 103 ? 1.095 -1.708 -2.332 1.00 98.44 103 ALA A N 1
ATOM 787 C CA . ALA A 1 103 ? 2.481 -1.858 -1.888 1.00 98.44 103 ALA A CA 1
ATOM 788 C C . ALA A 1 103 ? 2.997 -3.307 -1.996 1.00 98.44 103 ALA A C 1
ATOM 790 O O . ALA A 1 103 ? 4.171 -3.523 -2.288 1.00 98.44 103 ALA A O 1
ATOM 791 N N . LYS A 1 104 ? 2.127 -4.315 -1.823 1.00 98.31 104 LYS A N 1
ATOM 792 C CA . LYS A 1 104 ? 2.483 -5.739 -1.990 1.00 98.31 104 LYS A CA 1
ATOM 793 C C . LYS A 1 104 ? 2.916 -6.110 -3.409 1.00 98.31 104 LYS A C 1
ATOM 795 O O . LYS A 1 104 ? 3.547 -7.148 -3.582 1.00 98.31 104 LYS A O 1
ATOM 800 N N . GLN A 1 105 ? 2.565 -5.302 -4.408 1.00 98.31 105 GLN A N 1
ATOM 801 C CA . GLN A 1 105 ? 2.917 -5.565 -5.802 1.00 98.31 105 GLN A CA 1
ATOM 802 C C . GLN A 1 105 ? 4.318 -5.064 -6.175 1.00 98.31 105 GLN A C 1
ATOM 804 O O . GLN A 1 105 ? 4.804 -5.380 -7.259 1.00 98.31 105 GLN A O 1
ATOM 809 N N . ILE A 1 106 ? 4.988 -4.325 -5.283 1.00 98.38 106 ILE A N 1
ATOM 810 C CA . ILE A 1 106 ? 6.380 -3.914 -5.479 1.00 98.38 106 ILE A CA 1
ATOM 811 C C . ILE A 1 106 ? 7.273 -5.169 -5.453 1.00 98.38 106 ILE A C 1
ATOM 813 O O . ILE A 1 106 ? 7.237 -5.924 -4.476 1.00 98.38 106 ILE A O 1
ATOM 817 N N . PRO A 1 107 ? 8.063 -5.432 -6.510 1.00 97.50 107 PRO A N 1
ATOM 818 C CA . PRO A 1 107 ? 8.828 -6.667 -6.628 1.00 97.50 107 PRO A CA 1
ATOM 819 C C . PRO A 1 107 ? 10.077 -6.650 -5.746 1.00 97.50 107 PRO A C 1
ATOM 821 O O . PRO A 1 107 ? 10.654 -5.601 -5.478 1.00 97.50 107 PRO A O 1
ATOM 824 N N . ARG A 1 108 ? 10.549 -7.841 -5.363 1.00 96.56 108 ARG A N 1
ATOM 825 C CA . ARG A 1 108 ? 11.774 -8.024 -4.561 1.00 96.56 108 ARG A CA 1
ATOM 826 C C . ARG A 1 108 ? 13.047 -7.520 -5.237 1.00 96.56 108 ARG A C 1
ATOM 828 O O . ARG A 1 108 ? 13.994 -7.193 -4.535 1.00 96.56 108 ARG A O 1
ATOM 835 N N . SER A 1 109 ? 13.068 -7.485 -6.569 1.00 94.06 109 SER A N 1
ATOM 836 C CA . SER A 1 109 ? 14.185 -6.955 -7.354 1.00 94.06 109 SER A CA 1
ATOM 837 C C . SER A 1 109 ? 14.295 -5.429 -7.284 1.00 94.06 109 SER A C 1
ATOM 839 O O . SER A 1 109 ? 15.325 -4.888 -7.655 1.00 94.06 109 SER A O 1
ATOM 841 N N . SER A 1 110 ? 13.270 -4.730 -6.785 1.00 95.81 110 SER A N 1
ATOM 842 C CA . SER A 1 110 ? 13.300 -3.279 -6.617 1.00 95.81 110 SER A CA 1
ATOM 843 C C . SER A 1 110 ? 14.010 -2.857 -5.333 1.00 95.81 110 SER A C 1
ATOM 845 O O . SER A 1 110 ? 13.758 -3.411 -4.258 1.00 95.81 110 SER A O 1
ATOM 847 N N . ALA A 1 111 ? 14.796 -1.782 -5.410 1.00 94.19 111 ALA A N 1
ATOM 848 C CA . ALA A 1 111 ? 15.379 -1.129 -4.240 1.00 94.19 111 ALA A CA 1
ATOM 849 C C . ALA A 1 111 ? 14.312 -0.666 -3.224 1.00 94.19 111 ALA A C 1
ATOM 851 O O . ALA A 1 111 ? 14.537 -0.735 -2.016 1.00 94.19 111 ALA A O 1
ATOM 852 N N . SER A 1 112 ? 13.113 -0.287 -3.687 1.00 96.12 112 SER A N 1
ATOM 853 C CA . SER A 1 112 ? 12.009 0.167 -2.825 1.00 96.12 112 SER A CA 1
ATOM 854 C C . SER A 1 112 ? 11.288 -0.965 -2.084 1.00 96.12 112 SER A C 1
ATOM 856 O O . SER A 1 112 ? 10.389 -0.698 -1.285 1.00 96.12 112 SER A O 1
ATOM 858 N N . TYR A 1 113 ? 11.637 -2.235 -2.323 1.00 97.69 113 TYR A N 1
ATOM 859 C CA . TYR A 1 113 ? 10.944 -3.369 -1.706 1.00 97.69 113 TYR A CA 1
ATOM 860 C C . TYR A 1 113 ? 10.992 -3.326 -0.176 1.00 97.69 113 TYR A C 1
ATOM 862 O O . TYR A 1 113 ? 9.979 -3.566 0.483 1.00 97.69 113 TYR A O 1
ATOM 870 N N . LYS A 1 114 ? 12.154 -2.999 0.405 1.00 98.00 114 LYS A N 1
ATOM 871 C CA . LYS A 1 114 ? 12.313 -2.932 1.867 1.00 98.00 114 LYS A CA 1
ATOM 872 C C . LYS A 1 114 ? 11.400 -1.868 2.477 1.00 98.00 114 LYS A C 1
ATOM 874 O O . LYS A 1 114 ? 10.694 -2.159 3.441 1.00 98.00 114 LYS A O 1
ATOM 879 N N . ASP A 1 115 ? 11.341 -0.693 1.860 1.00 98.00 115 ASP A N 1
ATOM 880 C CA . ASP A 1 115 ? 10.486 0.410 2.307 1.00 98.00 115 ASP A CA 1
ATOM 881 C C . ASP A 1 115 ? 8.999 0.076 2.159 1.00 98.00 115 ASP A C 1
ATOM 883 O O . ASP A 1 115 ? 8.186 0.428 3.019 1.00 98.00 115 ASP A O 1
ATOM 887 N N . ALA A 1 116 ? 8.635 -0.654 1.103 1.00 98.38 116 ALA A N 1
ATOM 888 C CA . ALA A 1 116 ? 7.279 -1.149 0.908 1.00 98.38 116 ALA A CA 1
ATOM 889 C C . ALA A 1 116 ? 6.865 -2.121 2.023 1.00 98.38 116 ALA A C 1
ATOM 891 O O . ALA A 1 116 ? 5.797 -1.957 2.613 1.00 98.38 116 ALA A O 1
ATOM 892 N N . GLN A 1 117 ? 7.717 -3.095 2.363 1.00 98.56 117 GLN A N 1
ATOM 893 C CA . GLN A 1 117 ? 7.441 -4.041 3.450 1.00 98.56 117 GLN A CA 1
ATOM 894 C C . GLN A 1 117 ? 7.373 -3.348 4.815 1.00 98.56 117 GLN A C 1
ATOM 896 O O . GLN A 1 117 ? 6.479 -3.649 5.608 1.00 98.56 117 GLN A O 1
ATOM 901 N N . ALA A 1 118 ? 8.268 -2.391 5.075 1.00 98.50 118 ALA A N 1
ATOM 902 C CA . ALA A 1 118 ? 8.233 -1.585 6.292 1.00 98.50 118 ALA A CA 1
ATOM 903 C C . ALA A 1 118 ? 6.925 -0.784 6.401 1.00 98.50 118 ALA A C 1
ATOM 905 O O . ALA A 1 118 ? 6.283 -0.791 7.450 1.00 98.50 118 ALA A O 1
ATOM 906 N N . SER A 1 119 ? 6.486 -0.170 5.299 1.00 98.12 119 SER A N 1
ATOM 907 C CA . SER A 1 119 ? 5.226 0.581 5.244 1.00 98.12 119 SER A CA 1
ATOM 908 C C . SER A 1 119 ? 4.015 -0.328 5.481 1.00 98.12 119 SER A C 1
ATOM 910 O O . SER A 1 119 ? 3.162 -0.007 6.303 1.00 98.12 119 SER A O 1
ATOM 912 N N . ILE A 1 120 ? 3.967 -1.503 4.836 1.00 98.44 120 ILE A N 1
ATOM 913 C CA . ILE A 1 120 ? 2.901 -2.499 5.043 1.00 98.44 120 ILE A CA 1
ATOM 914 C C . ILE A 1 120 ? 2.827 -2.926 6.510 1.00 98.44 120 ILE A C 1
ATOM 916 O O . ILE A 1 120 ? 1.733 -2.985 7.073 1.00 98.44 120 ILE A O 1
ATOM 920 N N . LYS A 1 121 ? 3.977 -3.230 7.124 1.00 98.19 121 LYS A N 1
ATOM 921 C CA . LYS A 1 121 ? 4.051 -3.619 8.534 1.00 98.19 121 LYS A CA 1
ATOM 922 C C . LYS A 1 121 ? 3.488 -2.515 9.429 1.00 98.19 121 LYS A C 1
ATOM 924 O O . LYS A 1 121 ? 2.599 -2.792 10.227 1.00 98.19 121 LYS A O 1
ATOM 929 N N . TYR A 1 122 ? 3.947 -1.281 9.237 1.00 96.44 122 TYR A N 1
ATOM 930 C CA . TYR A 1 122 ? 3.486 -0.127 10.005 1.00 96.44 122 TYR A CA 1
ATOM 931 C C . TYR A 1 122 ? 1.966 0.076 9.895 1.00 96.44 122 TYR A C 1
ATOM 933 O O . TYR A 1 122 ? 1.280 0.180 10.910 1.00 96.44 122 TYR A O 1
ATOM 941 N N . TRP A 1 123 ? 1.407 0.060 8.680 1.00 96.12 123 TRP A N 1
ATOM 942 C CA . TRP A 1 123 ? -0.039 0.234 8.487 1.00 96.12 123 TRP A CA 1
ATOM 943 C C . TRP A 1 123 ? -0.861 -0.878 9.142 1.00 96.12 123 TRP A C 1
ATOM 945 O O . TRP A 1 123 ? -1.921 -0.608 9.704 1.00 96.12 123 TRP A O 1
ATOM 955 N N . LEU A 1 124 ? -0.385 -2.126 9.085 1.00 96.06 124 LEU A N 1
ATOM 956 C CA . LEU A 1 124 ? -1.042 -3.253 9.747 1.00 96.06 124 LEU A CA 1
ATOM 957 C C . LEU A 1 124 ? -1.003 -3.123 11.271 1.00 96.06 124 LEU A C 1
ATOM 959 O O . LEU A 1 124 ? -2.009 -3.391 11.924 1.00 96.06 124 LEU A O 1
ATOM 963 N N . GLU A 1 125 ? 0.131 -2.719 11.839 1.00 95.12 125 GLU A N 1
ATOM 964 C CA . GLU A 1 125 ? 0.278 -2.516 13.282 1.00 95.12 125 GLU A CA 1
ATOM 965 C C . GLU A 1 125 ? -0.661 -1.416 13.790 1.00 95.12 125 GLU A C 1
ATOM 967 O O . GLU A 1 125 ? -1.407 -1.649 14.745 1.00 95.12 125 GLU A O 1
ATOM 972 N N . GLU A 1 126 ? -0.711 -0.266 13.114 1.00 93.38 126 GLU A N 1
ATOM 973 C CA . GLU A 1 126 ? -1.608 0.834 13.487 1.00 93.38 126 GLU A CA 1
ATOM 974 C C . GLU A 1 126 ? -3.086 0.457 13.347 1.00 93.38 126 GLU A C 1
ATOM 976 O O . GLU A 1 126 ? -3.879 0.727 14.255 1.00 93.38 126 GLU A O 1
ATOM 981 N N . PHE A 1 127 ? -3.455 -0.237 12.265 1.00 94.19 127 PHE A N 1
ATOM 982 C CA . PHE A 1 127 ? -4.815 -0.742 12.082 1.00 94.19 127 PHE A CA 1
ATOM 983 C C . PHE A 1 127 ? -5.200 -1.723 13.198 1.00 94.19 127 PHE A C 1
ATOM 985 O O . PHE A 1 127 ? -6.253 -1.584 13.820 1.00 94.19 127 PHE A O 1
ATOM 992 N N . ASN A 1 128 ? -4.337 -2.695 13.504 1.00 94.94 128 ASN A N 1
ATOM 993 C CA . ASN A 1 128 ? -4.598 -3.695 14.541 1.00 94.94 128 ASN A CA 1
ATOM 994 C C . ASN A 1 128 ? -4.700 -3.062 15.934 1.00 94.94 128 ASN A C 1
ATOM 996 O O . ASN A 1 128 ? -5.557 -3.451 16.733 1.00 94.94 128 ASN A O 1
ATOM 1000 N N . ARG A 1 129 ? -3.866 -2.057 16.225 1.00 94.56 129 ARG A N 1
ATOM 1001 C CA . ARG A 1 129 ? -3.936 -1.289 17.471 1.00 94.56 129 ARG A CA 1
ATOM 1002 C C . ARG A 1 129 ? -5.281 -0.582 17.608 1.00 94.56 129 ARG A C 1
ATOM 1004 O O . ARG A 1 129 ? -5.941 -0.724 18.640 1.00 94.56 129 ARG A O 1
ATOM 1011 N N . GLY A 1 130 ? -5.716 0.131 16.570 1.00 95.12 130 GLY A N 1
ATOM 1012 C CA . GLY A 1 130 ? -7.020 0.789 16.570 1.00 95.12 130 GLY A CA 1
ATOM 1013 C C . GLY A 1 130 ? -8.174 -0.210 16.709 1.00 95.12 130 GLY A C 1
ATOM 1014 O O . GLY A 1 130 ? -9.113 0.013 17.477 1.00 95.12 130 GLY A O 1
ATOM 1015 N N . GLN A 1 131 ? -8.054 -1.372 16.063 1.00 95.81 131 GLN A N 1
ATOM 1016 C CA . GLN A 1 131 ? -9.029 -2.454 16.159 1.00 95.81 131 GLN A CA 1
ATOM 1017 C C . GLN A 1 131 ? -9.156 -2.994 17.584 1.00 95.81 131 GLN A C 1
ATOM 1019 O O . GLN A 1 131 ? -10.275 -3.171 18.069 1.00 95.81 131 GLN A O 1
ATOM 1024 N N . ALA A 1 132 ? -8.040 -3.212 18.280 1.00 97.06 132 ALA A N 1
ATOM 1025 C CA . ALA A 1 132 ? -8.051 -3.667 19.666 1.00 97.06 132 ALA A CA 1
ATOM 1026 C C . ALA A 1 132 ? -8.794 -2.682 20.585 1.00 97.06 132 ALA A C 1
ATOM 1028 O O . ALA A 1 132 ? -9.627 -3.101 21.392 1.00 97.06 132 ALA A O 1
ATOM 1029 N N . ILE A 1 133 ? -8.561 -1.373 20.433 1.00 97.19 133 ILE A N 1
ATOM 1030 C CA . ILE A 1 133 ? -9.270 -0.344 21.210 1.00 97.19 133 ILE A CA 1
ATOM 1031 C C . ILE A 1 133 ? -10.757 -0.320 20.837 1.00 97.19 133 ILE A C 1
ATOM 1033 O O . ILE A 1 133 ? -11.621 -0.292 21.714 1.00 97.19 133 ILE A O 1
ATOM 1037 N N . TYR A 1 134 ? -11.083 -0.410 19.546 1.00 96.44 134 TYR A N 1
ATOM 1038 C CA . TYR A 1 134 ? -12.469 -0.466 19.087 1.00 96.44 134 TYR A CA 1
ATOM 1039 C C . TYR A 1 134 ? -13.231 -1.661 19.679 1.00 96.44 134 TYR A C 1
ATOM 1041 O O . TYR A 1 134 ? -14.383 -1.517 20.089 1.00 96.44 134 TYR A O 1
ATOM 1049 N N . HIS A 1 135 ? -12.593 -2.827 19.810 1.00 97.25 135 HIS A N 1
ATOM 1050 C CA . HIS A 1 135 ? -13.190 -3.978 20.493 1.00 97.25 135 HIS A CA 1
ATOM 1051 C C . HIS A 1 135 ? -13.507 -3.694 21.967 1.00 97.25 135 HIS A C 1
ATOM 1053 O O . HIS A 1 135 ? -14.571 -4.105 22.439 1.00 97.25 135 HIS A O 1
ATOM 1059 N N . LYS A 1 136 ? -12.645 -2.956 22.681 1.00 97.88 136 LYS A N 1
ATOM 1060 C CA . LYS A 1 136 ? -12.931 -2.517 24.058 1.00 97.88 136 LYS A CA 1
ATOM 1061 C C . LYS A 1 136 ? -14.155 -1.600 24.103 1.00 97.88 136 LYS A C 1
ATOM 1063 O O . LYS A 1 136 ? -15.065 -1.862 24.883 1.00 97.88 136 LYS A O 1
ATOM 1068 N N . ILE A 1 137 ? -14.245 -0.620 23.195 1.00 97.25 137 ILE A N 1
ATOM 1069 C CA . ILE A 1 137 ? -15.422 0.263 23.066 1.00 97.25 137 ILE A CA 1
ATOM 1070 C C . ILE A 1 137 ? -16.701 -0.568 22.906 1.00 97.25 137 ILE A C 1
ATOM 1072 O O . ILE A 1 137 ? -17.678 -0.348 23.618 1.00 97.25 137 ILE A O 1
ATOM 1076 N N . GLN A 1 138 ? -16.697 -1.553 22.005 1.00 96.69 138 GLN A N 1
ATOM 1077 C CA . GLN A 1 138 ? -17.854 -2.427 21.783 1.00 96.69 138 GLN A CA 1
ATOM 1078 C C . GLN A 1 138 ? -18.222 -3.246 23.030 1.00 96.69 138 GLN A C 1
ATOM 1080 O O . GLN A 1 138 ? -19.404 -3.428 23.326 1.00 96.69 138 GLN A O 1
ATOM 1085 N N . ALA A 1 139 ? -17.233 -3.734 23.780 1.00 97.81 139 ALA A N 1
ATOM 1086 C CA . ALA A 1 139 ? -17.469 -4.455 25.027 1.00 97.81 139 ALA A CA 1
ATOM 1087 C C . ALA A 1 139 ? -18.073 -3.548 26.115 1.00 97.81 139 ALA A C 1
ATOM 1089 O O . ALA A 1 139 ? -19.022 -3.951 26.792 1.00 97.81 139 ALA A O 1
ATOM 1090 N N . ASP A 1 140 ? -17.579 -2.319 26.255 1.00 97.00 140 ASP A N 1
ATOM 1091 C CA . ASP A 1 140 ? -18.076 -1.361 27.247 1.00 97.00 140 ASP A CA 1
ATOM 1092 C C . ASP A 1 140 ? -19.469 -0.830 26.897 1.00 97.00 140 ASP A C 1
ATOM 1094 O O . ASP A 1 140 ? -20.295 -0.638 27.793 1.00 97.00 140 ASP A O 1
ATOM 1098 N N . LEU A 1 141 ? -19.778 -0.687 25.602 1.00 95.25 141 LEU A N 1
ATOM 1099 C CA . LEU A 1 141 ? -21.127 -0.374 25.123 1.00 95.25 141 LEU A CA 1
ATOM 1100 C C . LEU A 1 141 ? -22.137 -1.439 25.565 1.00 95.25 141 LEU A C 1
ATOM 1102 O O . LEU A 1 141 ? -23.199 -1.094 26.085 1.00 95.25 141 LEU A O 1
ATOM 1106 N N . LYS A 1 142 ? -21.795 -2.730 25.440 1.00 95.31 142 LYS A N 1
ATOM 1107 C CA . LYS A 1 142 ? -22.652 -3.838 25.911 1.00 95.31 142 LYS A CA 1
ATOM 1108 C C . LYS A 1 142 ? -22.885 -3.782 27.420 1.00 95.31 142 LYS A C 1
ATOM 1110 O O . LYS A 1 142 ? -23.995 -4.039 27.879 1.00 95.31 142 LYS A O 1
ATOM 1115 N N . LYS A 1 143 ? -21.857 -3.404 28.183 1.00 95.69 143 LYS A N 1
ATOM 1116 C CA . LYS A 1 143 ? -21.921 -3.242 29.645 1.00 95.69 143 LYS A CA 1
ATOM 1117 C C . LYS A 1 143 ? -22.589 -1.933 30.085 1.00 95.69 143 LYS A C 1
ATOM 1119 O O . LYS A 1 143 ? -22.864 -1.775 31.267 1.00 95.69 143 LYS A O 1
ATOM 1124 N N . ARG A 1 144 ? -22.873 -1.010 29.154 1.00 91.25 144 ARG A N 1
ATOM 1125 C CA . ARG A 1 144 ? -23.355 0.360 29.419 1.00 91.25 144 ARG A CA 1
ATOM 1126 C C . ARG A 1 144 ? -22.384 1.189 30.281 1.00 91.25 144 ARG A C 1
ATOM 1128 O O . ARG A 1 144 ? -22.813 2.110 30.974 1.00 91.25 144 ARG A O 1
ATOM 1135 N N . ASN A 1 145 ? -21.083 0.895 30.201 1.00 93.94 145 ASN A N 1
ATOM 1136 C CA . ASN A 1 145 ? -20.019 1.604 30.919 1.00 93.94 145 ASN A CA 1
ATOM 1137 C C . ASN A 1 145 ? -19.575 2.852 30.139 1.00 93.94 145 ASN A C 1
ATOM 1139 O O . ASN A 1 145 ? -18.544 2.856 29.470 1.00 93.94 145 ASN A O 1
ATOM 1143 N N . TRP A 1 146 ? -20.368 3.924 30.204 1.00 90.19 146 TRP A N 1
ATOM 1144 C CA . TRP A 1 146 ? -20.169 5.133 29.386 1.00 90.19 146 TRP A CA 1
ATOM 1145 C C . TRP A 1 146 ? -18.862 5.892 29.662 1.00 90.19 146 TRP A C 1
ATOM 1147 O O . TRP A 1 146 ? -18.359 6.584 28.769 1.00 90.19 146 TRP A O 1
ATOM 1157 N N . ASP A 1 147 ? -18.302 5.745 30.862 1.00 91.62 147 ASP A N 1
ATOM 1158 C CA . ASP A 1 147 ? -17.022 6.353 31.233 1.00 91.62 147 ASP A CA 1
ATOM 1159 C C . ASP A 1 147 ? -15.861 5.668 30.505 1.00 91.62 147 ASP A C 1
ATOM 1161 O O . ASP A 1 147 ? -15.095 6.339 29.814 1.00 91.62 147 ASP A O 1
ATOM 1165 N N . LEU A 1 148 ? -15.814 4.330 30.534 1.00 95.75 148 LEU A N 1
ATOM 1166 C CA . LEU A 1 148 ? -14.828 3.542 29.786 1.00 95.75 148 LEU A CA 1
ATOM 1167 C C . LEU A 1 148 ? -15.001 3.693 28.270 1.00 95.75 148 LEU A C 1
ATOM 1169 O O . LEU A 1 148 ? -14.014 3.821 27.552 1.00 95.75 148 LEU A O 1
ATOM 1173 N N . VAL A 1 149 ? -16.244 3.783 27.775 1.00 96.56 149 VAL A N 1
ATOM 1174 C CA . VAL A 1 149 ? -16.502 4.119 26.364 1.00 96.56 149 VAL A CA 1
ATOM 1175 C C . VAL A 1 149 ? -15.874 5.470 26.015 1.00 96.56 149 VAL A C 1
ATOM 1177 O O . VAL A 1 149 ? -15.166 5.573 25.017 1.00 96.56 149 VAL A O 1
ATOM 1180 N N . SER A 1 150 ? -16.097 6.505 26.833 1.00 94.12 150 SER A N 1
ATOM 1181 C CA . SER A 1 150 ? -15.515 7.835 26.595 1.00 94.12 150 SER A CA 1
ATOM 1182 C C . SER A 1 150 ? -13.984 7.791 26.621 1.00 94.12 150 SER A C 1
ATOM 1184 O O . SER A 1 150 ? -13.346 8.393 25.762 1.00 94.12 150 SER A O 1
ATOM 1186 N N . GLN A 1 151 ? -13.401 7.052 27.568 1.00 95.12 151 GLN A N 1
ATOM 1187 C CA . GLN A 1 151 ? -11.956 6.877 27.698 1.00 95.12 151 GLN A CA 1
ATOM 1188 C C . GLN A 1 151 ? -11.348 6.192 26.468 1.00 95.12 151 GLN A C 1
ATOM 1190 O O . GLN A 1 151 ? -10.416 6.727 25.871 1.00 95.12 151 GLN A O 1
ATOM 1195 N N . HIS A 1 152 ? -11.894 5.048 26.050 1.00 97.12 152 HIS A N 1
ATOM 1196 C CA . HIS A 1 152 ? -11.389 4.304 24.896 1.00 97.12 152 HIS A CA 1
ATOM 1197 C C . HIS A 1 152 ? -11.624 5.045 23.567 1.00 97.12 152 HIS A C 1
ATOM 1199 O O . HIS A 1 152 ? -10.828 4.905 22.642 1.00 97.12 152 HIS A O 1
ATOM 1205 N N . ILE A 1 153 ? -12.664 5.885 23.454 1.00 95.31 153 ILE A N 1
ATOM 1206 C CA . ILE A 1 153 ? -12.827 6.796 22.305 1.00 95.31 153 ILE A CA 1
ATOM 1207 C C . ILE A 1 153 ? -11.679 7.806 22.248 1.00 95.31 153 ILE A C 1
ATOM 1209 O O . ILE A 1 153 ? -11.144 8.046 21.164 1.00 95.31 153 ILE A O 1
ATOM 1213 N N . SER A 1 154 ? -11.314 8.401 23.387 1.00 93.19 154 SER A N 1
ATOM 1214 C CA . SER A 1 154 ? -10.179 9.324 23.465 1.00 93.19 154 SER A CA 1
ATOM 1215 C C . SER A 1 154 ? -8.867 8.611 23.139 1.00 93.19 154 SER A C 1
ATOM 1217 O O . SER A 1 154 ? -8.093 9.122 22.338 1.00 93.19 154 SER A O 1
ATOM 1219 N N . GLU A 1 155 ? -8.646 7.404 23.665 1.00 94.19 155 GLU A N 1
ATOM 1220 C CA . GLU A 1 155 ? -7.472 6.583 23.332 1.00 94.19 155 GLU A CA 1
ATOM 1221 C C . GLU A 1 155 ? -7.391 6.296 21.824 1.00 94.19 155 GLU A C 1
ATOM 1223 O O . GLU A 1 155 ? -6.354 6.526 21.205 1.00 94.19 155 GLU A O 1
ATOM 1228 N N . LEU A 1 156 ? -8.498 5.868 21.203 1.00 94.62 156 LEU A N 1
ATOM 1229 C CA . LEU A 1 156 ? -8.541 5.585 19.767 1.00 94.62 156 LEU A CA 1
ATOM 1230 C C . LEU A 1 156 ? -8.358 6.847 18.916 1.00 94.62 156 LEU A C 1
ATOM 1232 O O . LEU A 1 156 ? -7.848 6.766 17.805 1.00 94.62 156 LEU A O 1
ATOM 1236 N N . SER A 1 157 ? -8.745 8.021 19.421 1.00 89.00 157 SER A N 1
ATOM 1237 C CA . SER A 1 157 ? -8.569 9.284 18.695 1.00 89.00 157 SER A CA 1
ATOM 1238 C C . SER A 1 157 ? -7.102 9.674 18.478 1.00 89.00 157 SER A C 1
ATOM 1240 O O . SER A 1 157 ? -6.828 10.460 17.576 1.00 89.00 157 SER A O 1
ATOM 1242 N N . LEU A 1 158 ? -6.182 9.102 19.265 1.00 87.38 158 LEU A N 1
ATOM 1243 C CA . LEU A 1 158 ? -4.735 9.303 19.156 1.00 87.38 158 LEU A CA 1
ATOM 1244 C C . LEU A 1 158 ? -4.068 8.345 18.155 1.00 87.38 158 LEU A C 1
ATOM 1246 O O . LEU A 1 158 ? -2.887 8.500 17.855 1.00 87.38 158 LEU A O 1
ATOM 1250 N N . ASN A 1 159 ? -4.790 7.332 17.671 1.00 88.38 159 ASN A N 1
ATOM 1251 C CA . ASN A 1 159 ? -4.280 6.415 16.659 1.00 88.38 159 ASN A CA 1
ATOM 1252 C C . ASN A 1 159 ? -4.156 7.132 15.306 1.00 88.38 159 ASN A C 1
ATOM 1254 O O . ASN A 1 159 ? -5.008 7.943 14.940 1.00 88.38 159 ASN A O 1
ATOM 1258 N N . THR A 1 160 ? -3.086 6.837 14.569 1.00 82.31 160 THR A N 1
ATOM 1259 C CA . THR A 1 160 ? -2.743 7.560 13.337 1.00 82.31 160 THR A CA 1
ATOM 1260 C C . THR A 1 160 ? -3.541 7.100 12.118 1.00 82.31 160 THR A C 1
ATOM 1262 O O . THR A 1 160 ? -3.558 7.816 11.118 1.00 82.31 160 THR A O 1
ATOM 1265 N N . ASP A 1 161 ? -4.221 5.947 12.174 1.00 86.88 161 ASP A N 1
ATOM 1266 C CA . ASP A 1 161 ? -5.030 5.449 11.061 1.00 86.88 161 ASP A CA 1
ATOM 1267 C C . ASP A 1 161 ? -6.361 6.229 10.949 1.00 86.88 161 ASP A C 1
ATOM 1269 O O . ASP A 1 161 ? -7.238 6.123 11.820 1.00 86.88 161 ASP A O 1
ATOM 1273 N N . PRO A 1 162 ? -6.571 6.988 9.853 1.00 84.75 162 PRO A N 1
ATOM 1274 C CA . PRO A 1 162 ? -7.763 7.813 9.684 1.00 84.75 162 PRO A CA 1
ATOM 1275 C C . PRO A 1 162 ? -9.053 6.991 9.519 1.00 84.75 162 PRO A C 1
ATOM 1277 O O . PRO A 1 162 ? -10.149 7.543 9.665 1.00 84.75 162 PRO A O 1
ATOM 1280 N N . SER A 1 163 ? -8.968 5.684 9.239 1.00 87.56 163 SER A N 1
ATOM 1281 C CA . SER A 1 163 ? -10.132 4.811 9.035 1.00 87.56 163 SER A CA 1
ATOM 1282 C C . SER A 1 163 ? -11.019 4.672 10.284 1.00 87.56 163 SER A C 1
ATOM 1284 O O . SER A 1 163 ? -12.223 4.411 10.177 1.00 87.56 163 SER A O 1
ATOM 1286 N N . TRP A 1 164 ? -10.464 4.907 11.478 1.00 90.88 164 TRP A N 1
ATOM 1287 C CA . TRP A 1 164 ? -11.198 4.790 12.741 1.00 90.88 164 TRP A CA 1
ATOM 1288 C C . TRP A 1 164 ? -12.141 5.955 13.020 1.00 90.88 164 TRP A C 1
ATOM 1290 O O . TRP A 1 164 ? -13.143 5.771 13.714 1.00 90.88 164 TRP A O 1
ATOM 1300 N N . GLN A 1 165 ? -11.874 7.141 12.467 1.00 85.62 165 GLN A N 1
ATOM 1301 C CA . GLN A 1 165 ? -12.648 8.342 12.792 1.00 85.62 165 GLN A CA 1
ATOM 1302 C C . GLN A 1 165 ? -14.119 8.205 12.386 1.00 85.62 165 GLN A C 1
ATOM 1304 O O . GLN A 1 165 ? -15.005 8.544 13.168 1.00 85.62 165 GLN A O 1
ATOM 1309 N N . GLU A 1 166 ? -14.390 7.637 11.210 1.00 87.25 166 GLU A N 1
ATOM 1310 C CA . GLU A 1 166 ? -15.756 7.408 10.725 1.00 87.25 166 GLU A CA 1
ATOM 1311 C C . GLU A 1 166 ? -16.520 6.416 11.614 1.00 87.25 166 GLU A C 1
ATOM 1313 O O . GLU A 1 166 ? -17.664 6.661 11.997 1.00 87.25 166 GLU A O 1
ATOM 1318 N N . ARG A 1 167 ? -15.852 5.341 12.053 1.00 90.81 167 ARG A N 1
ATOM 1319 C CA . ARG A 1 167 ? -16.444 4.312 12.928 1.00 90.81 167 ARG A CA 1
ATOM 1320 C C . ARG A 1 167 ? -16.834 4.854 14.304 1.00 90.81 167 ARG A C 1
ATOM 1322 O O . ARG A 1 167 ? -17.693 4.276 14.970 1.00 90.81 167 ARG A O 1
ATOM 1329 N N . LEU A 1 168 ? -16.210 5.950 14.738 1.00 92.88 168 LEU A N 1
ATOM 1330 C CA . LEU A 1 168 ? -16.478 6.595 16.022 1.00 92.88 168 LEU A CA 1
ATOM 1331 C C . LEU A 1 168 ? -17.645 7.586 15.988 1.00 92.88 168 LEU A C 1
ATOM 1333 O O . LEU A 1 168 ? -18.209 7.865 17.048 1.00 92.88 168 LEU A O 1
ATOM 1337 N N . VAL A 1 169 ? -18.028 8.106 14.818 1.00 92.19 169 VAL A N 1
ATOM 1338 C CA . VAL A 1 169 ? -19.080 9.132 14.680 1.00 92.19 169 VAL A CA 1
ATOM 1339 C C . VAL A 1 169 ? -20.385 8.754 15.399 1.00 92.19 169 VAL A C 1
ATOM 1341 O O . VAL A 1 169 ? -20.798 9.514 16.284 1.00 92.19 169 VAL A O 1
ATOM 1344 N N . PRO A 1 170 ? -21.022 7.598 15.121 1.00 94.12 170 PRO A N 1
ATOM 1345 C CA . PRO A 1 170 ? -22.288 7.252 15.772 1.00 94.12 170 PRO A CA 1
ATOM 1346 C C . PRO A 1 170 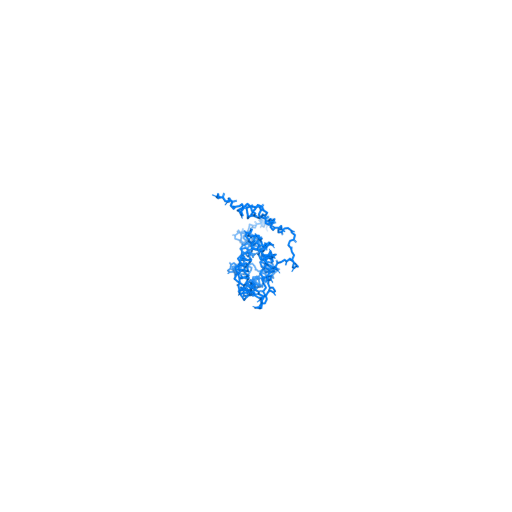? -22.129 7.030 17.282 1.00 94.12 170 PRO A C 1
ATOM 1348 O O . PRO A 1 170 ? -23.014 7.372 18.065 1.00 94.12 170 PRO A O 1
ATOM 1351 N N . ILE A 1 171 ? -20.982 6.507 17.721 1.00 94.06 171 ILE A N 1
ATOM 1352 C CA . ILE A 1 171 ? -20.725 6.225 19.138 1.00 94.06 171 ILE A CA 1
ATOM 1353 C C . ILE A 1 171 ? -20.571 7.536 19.918 1.00 94.06 171 ILE A C 1
ATOM 1355 O O . ILE A 1 171 ? -21.181 7.710 20.973 1.00 94.06 171 ILE A O 1
ATOM 1359 N N . ARG A 1 172 ? -19.818 8.503 19.375 1.00 92.25 172 ARG A N 1
ATOM 1360 C CA . ARG A 1 172 ? -19.663 9.838 19.976 1.00 92.25 172 ARG A CA 1
ATOM 1361 C C . ARG A 1 172 ? -21.013 10.545 20.128 1.00 92.25 172 ARG A C 1
ATOM 1363 O O . ARG A 1 172 ? -21.260 11.163 21.165 1.00 92.25 172 ARG A O 1
ATOM 1370 N N . GLN A 1 173 ? -21.903 10.418 19.141 1.00 91.88 173 GLN A N 1
ATOM 1371 C CA . GLN A 1 173 ? -23.264 10.962 19.220 1.00 91.88 173 GLN A CA 1
ATOM 1372 C C . GLN A 1 173 ? -24.070 10.320 20.359 1.00 91.88 173 GLN A C 1
ATOM 1374 O O . GLN A 1 173 ? -24.659 11.040 21.167 1.00 91.88 173 GLN A O 1
ATOM 1379 N N . GLN A 1 174 ? -24.041 8.990 20.484 1.00 90.94 174 GLN A N 1
ATOM 1380 C CA . GLN A 1 174 ? -24.731 8.278 21.567 1.00 90.94 174 GLN A CA 1
ATOM 1381 C C . GLN A 1 174 ? -24.220 8.694 22.954 1.00 90.94 174 GLN A C 1
ATOM 1383 O O . GLN A 1 174 ? -25.019 8.993 23.843 1.00 90.94 174 GLN A O 1
ATOM 1388 N N . VAL A 1 175 ? -22.897 8.786 23.130 1.00 91.38 175 VAL A N 1
ATOM 1389 C CA . VAL A 1 175 ? -22.275 9.229 24.390 1.00 91.38 175 VAL A CA 1
ATOM 1390 C C . VAL A 1 175 ? -22.720 10.649 24.752 1.00 91.38 175 VAL A C 1
ATOM 1392 O O . VAL A 1 175 ? -23.079 10.902 25.904 1.00 91.38 175 VAL A O 1
ATOM 1395 N N . LYS A 1 176 ? -22.749 11.571 23.778 1.00 90.19 176 LYS A N 1
ATOM 1396 C CA . LYS A 1 176 ? -23.209 12.955 23.984 1.00 90.19 176 LYS A CA 1
ATOM 1397 C C . LYS A 1 176 ? -24.666 13.003 24.455 1.00 90.19 176 LYS A C 1
ATOM 1399 O O . LYS A 1 176 ? -24.959 13.664 25.450 1.00 90.19 176 LYS A O 1
ATOM 1404 N N . LEU A 1 177 ? -25.563 12.285 23.775 1.00 88.81 177 LEU A N 1
ATOM 1405 C CA . LEU A 1 177 ? -26.988 12.233 24.125 1.00 88.81 177 LEU A CA 1
ATOM 1406 C C . LEU A 1 177 ? -27.207 11.646 25.522 1.00 88.81 177 LEU A C 1
ATOM 1408 O O . LEU A 1 177 ? -27.983 12.184 26.314 1.00 88.81 177 LEU A O 1
ATOM 1412 N N . ARG A 1 178 ? -26.479 10.577 25.862 1.00 87.38 178 ARG A N 1
ATOM 1413 C CA . ARG A 1 178 ? -26.576 9.950 27.181 1.00 87.38 178 ARG A CA 1
ATOM 1414 C C . ARG A 1 178 ? -26.133 10.901 28.288 1.00 87.38 178 ARG A C 1
ATOM 1416 O O . ARG A 1 178 ? -26.860 11.048 29.269 1.00 87.38 178 ARG A O 1
ATOM 1423 N N . LYS A 1 179 ? -24.996 11.583 28.117 1.00 84.50 179 LYS A N 1
ATOM 1424 C CA . LYS A 1 179 ? -24.513 12.591 29.075 1.00 84.50 179 LYS A CA 1
ATOM 1425 C C . LYS A 1 179 ? -25.519 13.731 29.257 1.00 84.50 179 LYS A C 1
ATOM 1427 O O . LYS A 1 179 ? -25.823 14.076 30.392 1.00 84.50 179 LYS A O 1
ATOM 1432 N N . ALA A 1 180 ? -26.110 14.238 28.174 1.00 84.38 180 ALA A N 1
ATOM 1433 C CA . ALA A 1 180 ? -27.153 15.266 28.249 1.00 84.38 180 ALA A CA 1
ATOM 1434 C C . ALA A 1 180 ? -28.392 14.792 29.035 1.00 84.38 180 ALA A C 1
ATOM 1436 O O . ALA A 1 180 ? -28.899 15.523 29.883 1.00 84.38 180 ALA A O 1
ATOM 1437 N N . SER A 1 181 ? -28.839 13.548 28.821 1.00 79.88 181 SER A N 1
ATOM 1438 C CA . SER A 1 181 ? -29.969 12.969 29.568 1.00 79.88 181 SER A CA 1
ATOM 1439 C C . SER A 1 181 ? -29.690 12.782 31.066 1.00 79.88 181 SER A C 1
ATOM 1441 O O . SER A 1 181 ? -30.615 12.859 31.866 1.00 79.88 181 SER A O 1
ATOM 1443 N N . LEU A 1 182 ? -28.427 12.545 31.447 1.00 77.31 182 LEU A N 1
ATOM 1444 C CA . LEU A 1 182 ? -27.998 12.396 32.843 1.00 77.31 182 LEU A CA 1
ATOM 1445 C C . LEU A 1 182 ? -27.808 13.751 33.543 1.00 77.31 182 LEU A C 1
ATOM 1447 O O . LEU A 1 182 ? -28.018 13.842 34.747 1.00 77.31 182 LEU A O 1
ATOM 1451 N N . ALA A 1 183 ? -27.409 14.782 32.793 1.00 74.00 183 ALA A N 1
ATOM 1452 C CA . ALA A 1 183 ? -27.216 16.142 33.292 1.00 74.00 183 ALA A CA 1
ATOM 1453 C C . ALA A 1 183 ? -28.530 16.933 33.428 1.00 74.00 183 ALA A C 1
ATOM 1455 O O . ALA A 1 183 ? -28.593 17.889 34.197 1.00 74.00 183 ALA A O 1
ATOM 1456 N N . SER A 1 184 ? -29.587 16.550 32.702 1.00 64.88 184 SER A N 1
ATOM 1457 C CA . SER A 1 184 ? -30.924 17.095 32.937 1.00 64.88 184 SER A CA 1
ATOM 1458 C C . SER A 1 184 ? -31.443 16.555 34.276 1.00 64.88 184 SER A C 1
ATOM 1460 O O . SER A 1 184 ? -31.494 15.331 34.440 1.00 64.88 184 SER A O 1
ATOM 1462 N N . PRO A 1 185 ? -31.812 17.410 35.251 1.00 57.09 185 PRO A N 1
ATOM 1463 C CA . PRO A 1 185 ? -32.390 16.929 36.497 1.00 57.09 185 PRO A CA 1
ATOM 1464 C C . PRO A 1 185 ? -33.598 16.071 36.141 1.00 57.09 185 PRO A C 1
ATOM 1466 O O . PRO A 1 185 ? -34.451 16.511 35.368 1.00 57.09 185 PRO A O 1
ATOM 1469 N N . LYS A 1 186 ? -33.647 14.833 36.656 1.00 60.94 186 LYS A N 1
ATOM 1470 C CA . LYS A 1 186 ? -34.792 13.935 36.469 1.00 60.94 186 LYS A CA 1
ATOM 1471 C C . LYS A 1 186 ? -36.050 14.744 36.767 1.00 60.94 186 LYS A C 1
ATOM 1473 O O . LYS A 1 186 ? -36.327 15.043 37.925 1.00 60.94 186 LYS A O 1
ATOM 1478 N N . ARG A 1 187 ? -36.803 15.124 35.733 1.00 54.09 187 ARG A N 1
ATOM 1479 C CA . ARG A 1 187 ? -38.131 15.688 35.926 1.00 54.09 187 ARG A CA 1
ATOM 1480 C C . ARG A 1 187 ? -38.952 14.524 36.447 1.00 54.09 187 ARG A C 1
ATOM 1482 O O . ARG A 1 187 ? -39.376 13.679 35.663 1.00 54.09 187 ARG A O 1
ATOM 1489 N N . CYS A 1 188 ? -39.076 14.418 37.770 1.00 51.19 188 CYS A N 1
ATOM 1490 C CA . CYS A 1 188 ? -40.078 13.561 38.378 1.00 51.19 188 CYS A CA 1
ATOM 1491 C C . CYS A 1 188 ? -41.388 13.891 37.654 1.00 51.19 188 CYS A C 1
ATOM 1493 O O . CYS A 1 188 ? -41.781 15.062 37.649 1.00 51.19 188 CYS A O 1
ATOM 1495 N N . PRO A 1 189 ? -42.034 12.930 36.973 1.00 55.41 189 PRO A N 1
ATOM 1496 C CA . PRO A 1 189 ? -43.383 13.160 36.496 1.00 55.41 189 PRO A CA 1
ATOM 1497 C C . PRO A 1 189 ? -44.202 13.584 37.716 1.00 55.41 189 PRO A C 1
ATOM 1499 O O . PRO A 1 189 ? -44.041 12.995 38.787 1.00 55.41 189 PRO A O 1
ATOM 1502 N N . ASN A 1 190 ? -45.056 14.595 37.576 1.00 54.06 190 ASN A N 1
ATOM 1503 C CA . ASN A 1 190 ? -45.921 15.139 38.634 1.00 54.06 190 ASN A CA 1
ATOM 1504 C C . ASN A 1 190 ? -46.978 14.130 39.163 1.00 54.06 190 ASN A C 1
ATOM 1506 O O . ASN A 1 190 ? -48.072 14.516 39.559 1.00 54.06 190 ASN A O 1
ATOM 1510 N N . PHE A 1 191 ? -46.681 12.829 39.171 1.00 52.56 191 PHE A N 1
ATOM 1511 C CA . PHE A 1 191 ? -47.551 11.751 39.630 1.00 52.56 191 PHE A CA 1
ATOM 1512 C C . PHE A 1 191 ? -47.378 11.392 41.114 1.00 52.56 191 PHE A C 1
ATOM 1514 O O . PHE A 1 191 ? -48.261 10.751 41.667 1.00 52.56 191 PHE A O 1
ATOM 1521 N N . CYS A 1 192 ? -46.330 11.866 41.802 1.00 53.91 192 CYS A N 1
ATOM 1522 C CA . CYS A 1 192 ? -46.181 11.665 43.256 1.00 53.91 192 CYS A CA 1
ATOM 1523 C C . CYS A 1 192 ? -46.764 12.803 44.122 1.00 53.91 192 CYS A C 1
ATOM 1525 O O . CYS A 1 192 ? -46.511 12.834 45.321 1.00 53.91 192 CYS A O 1
ATOM 1527 N N . GLN A 1 193 ? -47.532 13.741 43.552 1.00 51.44 193 GLN A N 1
ATOM 1528 C CA . GLN A 1 193 ? -48.189 14.826 44.309 1.00 51.44 193 GLN A CA 1
ATOM 1529 C C . GLN A 1 193 ? -49.710 14.666 44.456 1.00 51.44 193 GLN A C 1
ATOM 1531 O O . GLN A 1 193 ? -50.366 15.536 45.023 1.00 51.44 193 GLN A O 1
ATOM 1536 N N . LYS A 1 194 ? -50.290 13.555 43.989 1.00 50.50 194 LYS A N 1
ATOM 1537 C CA . LYS A 1 194 ? -51.723 13.271 44.153 1.00 50.50 194 LYS A CA 1
ATOM 1538 C C . LYS A 1 194 ? -51.971 11.927 44.831 1.00 50.50 194 LYS A C 1
ATOM 1540 O O . LYS A 1 194 ? -52.653 11.073 44.282 1.00 50.50 194 LYS A O 1
ATOM 1545 N N . GLN A 1 195 ? -51.479 11.758 46.056 1.00 52.44 195 GLN A N 1
ATOM 1546 C CA . GLN A 1 195 ? -52.201 10.910 47.001 1.00 52.44 195 GLN A CA 1
ATOM 1547 C C . GLN A 1 195 ? -51.991 11.358 48.448 1.00 52.44 195 GLN A C 1
ATOM 1549 O O . GLN A 1 195 ? -50.879 11.373 48.963 1.00 52.44 195 GLN A O 1
ATOM 1554 N N . SER A 1 196 ? -53.134 11.666 49.064 1.00 42.56 196 SER A N 1
ATOM 1555 C CA . SER A 1 196 ? -53.396 11.936 50.479 1.00 42.56 196 SER A CA 1
ATOM 1556 C C . SER A 1 196 ? -53.148 13.359 51.008 1.00 42.56 196 SER A C 1
ATOM 1558 O O . SER A 1 196 ? -52.078 13.661 51.537 1.00 42.56 196 SER A O 1
ATOM 1560 N N . PRO A 1 197 ? -54.181 14.225 51.002 1.00 46.59 197 PRO A N 1
ATOM 1561 C CA . PRO A 1 197 ? -54.461 15.038 52.173 1.00 46.59 197 PRO A CA 1
ATOM 1562 C C . PRO A 1 197 ? -55.063 14.137 53.264 1.00 46.59 197 PRO A C 1
ATOM 1564 O O . PRO A 1 197 ? -56.099 13.504 53.062 1.00 46.59 197 PRO A O 1
ATOM 1567 N N . ARG A 1 198 ? -54.405 14.091 54.428 1.00 47.41 198 ARG A N 1
ATOM 1568 C CA . ARG A 1 198 ? -55.036 13.646 55.677 1.00 47.41 198 ARG A CA 1
ATOM 1569 C C . ARG A 1 198 ? -56.309 14.468 55.895 1.00 47.41 198 ARG A C 1
ATOM 1571 O O . ARG A 1 198 ? -56.243 15.679 55.714 1.00 47.41 198 ARG A O 1
ATOM 1578 N N . ASN A 1 199 ? -57.397 13.823 56.310 1.00 42.16 199 ASN A N 1
ATOM 1579 C CA . ASN A 1 199 ? -58.454 14.408 57.142 1.00 42.16 199 ASN A CA 1
ATOM 1580 C C . ASN A 1 199 ? -59.306 13.283 57.752 1.00 42.16 199 ASN A C 1
ATOM 1582 O O . ASN A 1 199 ? -60.144 12.707 57.060 1.00 42.16 199 ASN A O 1
ATOM 1586 N N . CYS A 1 200 ? -59.000 12.938 59.006 1.00 38.47 200 CYS A N 1
ATOM 1587 C CA . CYS A 1 200 ? -59.875 12.902 60.189 1.00 38.47 200 CYS A CA 1
ATOM 1588 C C . CYS A 1 200 ? -59.072 12.320 61.359 1.00 38.47 200 CYS A C 1
ATOM 1590 O O . CYS A 1 200 ? -58.426 11.268 61.160 1.00 38.47 200 CYS A O 1
#

Radius of gyration: 33.8 Å; chains: 1; bounding box: 96×29×131 Å

Foldseek 3Di:
DDDDDPPPPPVVVVVVCDPDDQDLVPDDLPDDLVSLQVSLVVQLVVLDLVSLLSSLVNQVPDDPPHPCVVVSQVSLQVSLVSLQVVLVVCQVVLNPVVSLVSLVSNDPSHPCVVVSVVVNVVSVVLVVVLVVLVVQLVVCVVVVVLVSNVVSLVVSVPRPRPNVVVVCVVVVVVSVVVVVVVPPPPPPPPPVVPDDDDDD

pLDDT: mean 86.8, std 15.66, range [38.47, 98.62]

Sequence (200 aa):
MAGIGATGFGAFVWLSKAPPAVDCKKISLWSLDSERLYCAQQGAQSGKPDQILAAIKLVKDWTIEHPLYAQAQVLLQDWSNAILILARDRVTQRDIKGAISLAKQIPRSSASYKDAQASIKYWLEEFNRGQAIYHKIQADLKKRNWDLVSQHISELSLNTDPSWQERLVPIRQQVKLRKASLASPKRCPNFCQKQSPRNC